Protein AF-A0A915XU69-F1 (afdb_monomer)

Secondary structure (DSSP, 8-state):
-HHHHHHHHHHHHHHHH-TT--EEEE-SS-GGGGTHHHHHHHHHHHHTT-EEEEEE--TT-SSHHHHHHHHHHHHHTT--EEEEEEETTGGGTS-HHHHHHHHHHHHHTT-EEEEEEEE-TT-SS-HHHHHHSHHHHHHHHH-TTGGGEEEEEEEP--TTSTTS----TT---TTS--

Solvent-accessible surface area (backbone atoms only — not comparable to full-atom values): 9877 Å² total; per-residue (Å²): 120,70,64,34,51,56,52,38,54,51,50,50,55,49,51,76,74,34,88,82,64,56,64,50,77,44,58,68,95,55,46,79,78,51,51,67,40,44,42,52,36,42,29,54,38,32,76,73,70,28,44,40,36,41,44,34,64,29,71,72,8,73,39,57,69,46,12,40,56,52,38,49,56,34,45,78,25,54,47,45,34,42,33,37,54,44,36,70,77,36,57,84,82,33,53,63,67,11,43,51,23,32,47,51,35,30,14,71,72,71,18,38,22,37,42,35,20,40,32,54,96,86,54,85,43,46,37,69,53,57,59,61,36,67,67,53,36,47,38,65,71,69,42,94,46,29,89,31,52,47,73,38,68,39,82,60,82,54,85,89,57,75,85,74,78,76,86,64,92,8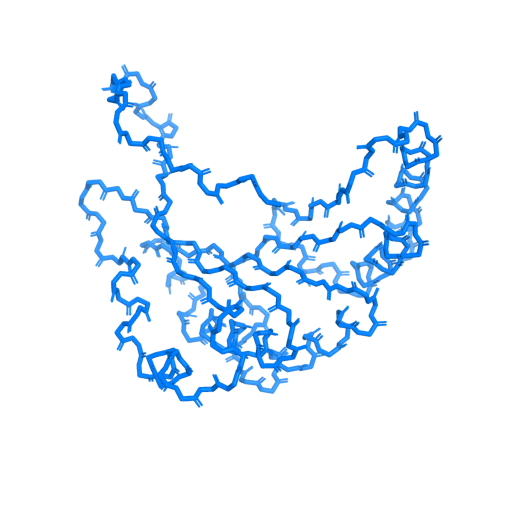3,70,72,75,84,79,84,79,126

Radius of gyration: 17.15 Å; Cα contacts (8 Å, |Δi|>4): 266; chains: 1; bounding box: 39×40×45 Å

pLDDT: mean 87.37, std 18.92, range [29.92, 98.81]

Structure (mmCIF, N/CA/C/O backbone):
data_AF-A0A915XU69-F1
#
_entry.id   AF-A0A915XU69-F1
#
loop_
_atom_site.group_PDB
_atom_site.id
_atom_site.type_symbol
_atom_site.label_atom_id
_atom_site.label_alt_id
_atom_site.label_comp_id
_atom_site.label_asym_id
_atom_site.label_entity_id
_atom_site.label_seq_id
_atom_site.pdbx_PDB_ins_code
_atom_site.Cartn_x
_atom_site.Cartn_y
_atom_site.Cartn_z
_atom_site.occupancy
_atom_site.B_iso_or_equiv
_atom_site.auth_seq_id
_atom_site.auth_comp_id
_atom_site.auth_asym_id
_atom_site.auth_atom_id
_atom_site.pdbx_PDB_model_num
ATOM 1 N N . MET A 1 1 ? 7.181 13.054 15.830 1.00 59.09 1 MET A N 1
ATOM 2 C CA . MET A 1 1 ? 6.419 12.767 17.058 1.00 59.09 1 MET A CA 1
ATOM 3 C C . MET A 1 1 ? 5.260 13.729 17.295 1.00 59.09 1 MET A C 1
ATOM 5 O O . MET A 1 1 ? 4.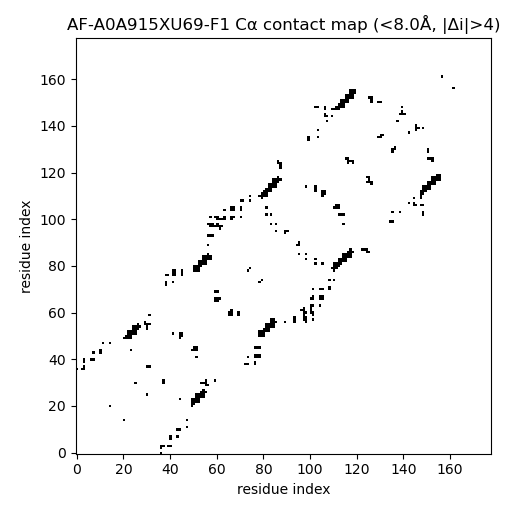326 13.334 17.973 1.00 59.09 1 MET A O 1
ATOM 9 N N . LEU A 1 2 ? 5.292 14.977 16.799 1.00 70.12 2 LEU A N 1
ATOM 10 C CA . LEU A 1 2 ? 4.164 15.909 16.970 1.00 70.12 2 LEU A CA 1
ATOM 11 C C . LEU A 1 2 ? 2.991 15.584 16.030 1.00 70.12 2 LEU A C 1
ATOM 13 O O . LEU A 1 2 ? 1.850 15.592 16.468 1.00 70.12 2 LEU A O 1
ATOM 17 N N . LEU A 1 3 ? 3.281 15.214 14.779 1.00 83.69 3 LEU A N 1
ATOM 18 C CA . LEU A 1 3 ? 2.252 14.993 13.762 1.00 83.69 3 LEU A CA 1
ATOM 19 C C . LEU A 1 3 ? 1.404 13.737 14.028 1.00 83.69 3 LEU A C 1
ATOM 21 O O . LEU A 1 3 ? 0.182 13.810 13.993 1.00 83.69 3 LEU A O 1
ATOM 25 N N . SER A 1 4 ? 2.023 12.5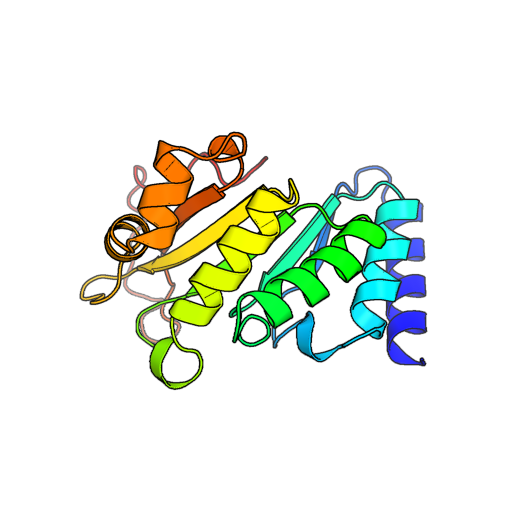85 14.323 1.00 87.88 4 SER A N 1
ATOM 26 C CA . SER A 1 4 ? 1.279 11.358 14.670 1.00 87.88 4 SER A CA 1
ATOM 27 C C . SER A 1 4 ? 0.416 11.533 15.908 1.00 87.88 4 SER A C 1
ATOM 29 O O . SER A 1 4 ? -0.691 11.012 15.929 1.00 87.88 4 SER A O 1
ATOM 31 N N . LYS A 1 5 ? 0.868 12.302 16.905 1.00 93.44 5 LYS A N 1
ATOM 32 C CA . LYS A 1 5 ? 0.061 12.599 18.089 1.00 93.44 5 LYS A CA 1
ATOM 33 C C . LYS A 1 5 ? -1.244 13.306 17.707 1.00 93.44 5 LYS A C 1
ATOM 35 O O . LYS A 1 5 ? -2.306 12.838 18.093 1.00 93.44 5 LYS A O 1
ATOM 40 N N . GLU A 1 6 ? -1.166 14.376 16.919 1.00 95.44 6 GLU A N 1
ATOM 41 C CA . GLU A 1 6 ? -2.354 15.112 16.458 1.00 95.44 6 GLU A CA 1
ATOM 42 C C . GLU A 1 6 ? -3.268 14.230 15.590 1.00 95.44 6 GLU A C 1
ATOM 44 O O . GLU A 1 6 ? -4.484 14.231 15.767 1.00 95.44 6 GLU A O 1
ATOM 49 N N . MET A 1 7 ? -2.693 13.423 14.689 1.00 95.12 7 MET A N 1
ATOM 50 C CA . MET A 1 7 ? -3.462 12.480 13.867 1.00 95.12 7 MET A CA 1
ATOM 51 C C . MET A 1 7 ? -4.194 11.430 14.713 1.00 95.12 7 MET A C 1
ATOM 53 O O . MET A 1 7 ? -5.350 11.126 14.428 1.00 95.12 7 MET A O 1
ATOM 57 N N . VAL A 1 8 ? -3.544 10.889 15.749 1.00 97.06 8 VAL A N 1
ATOM 58 C CA . VAL A 1 8 ? -4.157 9.928 16.678 1.00 97.06 8 VAL A CA 1
ATOM 59 C C . VAL A 1 8 ? -5.266 10.594 17.488 1.00 97.06 8 VAL A C 1
ATOM 61 O O . VAL A 1 8 ? -6.356 10.042 17.558 1.00 97.06 8 VAL A O 1
ATOM 64 N N . GLU A 1 9 ? -5.045 11.795 18.028 1.00 96.88 9 GLU A N 1
ATOM 65 C CA . GLU A 1 9 ? -6.072 12.527 18.785 1.00 96.88 9 GLU A CA 1
ATOM 66 C C . GLU A 1 9 ? -7.331 12.780 17.940 1.00 96.88 9 GLU A C 1
ATOM 68 O O . GLU A 1 9 ? -8.451 12.573 18.410 1.00 96.88 9 GLU A O 1
ATOM 73 N N . ILE A 1 10 ? -7.162 13.168 16.670 1.00 95.88 10 ILE A N 1
ATOM 74 C CA . ILE A 1 10 ? -8.281 13.340 15.732 1.00 95.88 10 ILE A CA 1
ATOM 75 C C . ILE A 1 10 ? -8.961 11.999 15.453 1.00 95.88 10 ILE A C 1
ATOM 77 O O . ILE A 1 10 ? -10.187 11.916 15.503 1.00 95.88 10 ILE A O 1
ATOM 81 N N . LEU A 1 11 ? -8.182 10.953 15.165 1.00 95.94 11 LEU A N 1
ATOM 82 C CA . LEU A 1 11 ? -8.709 9.621 14.884 1.00 95.94 11 LEU A CA 1
ATOM 83 C C . LEU A 1 11 ? -9.561 9.105 16.043 1.00 95.94 11 LEU A C 1
ATOM 85 O O . LEU A 1 11 ? -10.673 8.637 15.816 1.00 95.94 11 LEU A O 1
ATOM 89 N N . GLU A 1 12 ? -9.065 9.207 17.274 1.00 95.50 12 GLU A N 1
ATOM 90 C CA . GLU A 1 12 ? -9.775 8.739 18.461 1.00 95.50 12 GLU A CA 1
ATOM 91 C C . GLU A 1 12 ? -11.044 9.551 18.707 1.00 95.50 12 GLU A C 1
ATOM 93 O O . GLU A 1 12 ? -12.104 8.965 18.915 1.00 95.50 12 GLU A O 1
ATOM 98 N N . ALA A 1 13 ? -10.971 10.882 18.600 1.00 96.31 13 ALA A N 1
ATOM 99 C CA . ALA A 1 13 ? -12.135 11.745 18.767 1.00 96.31 13 ALA A CA 1
ATOM 100 C C . ALA A 1 13 ? -13.240 11.442 17.739 1.00 96.31 13 ALA A C 1
ATOM 102 O O . ALA A 1 13 ? -14.421 11.414 18.090 1.00 96.31 13 ALA A O 1
ATOM 103 N N . VAL A 1 14 ? -12.872 11.194 16.475 1.00 96.12 14 VAL A N 1
ATOM 104 C CA . VAL A 1 14 ? -13.834 10.839 15.422 1.00 96.12 14 VAL A CA 1
ATOM 105 C C . VAL A 1 14 ? -14.386 9.430 15.640 1.00 96.12 14 VAL A C 1
ATOM 107 O O . VAL A 1 14 ? -15.598 9.249 15.564 1.00 96.12 14 VAL A O 1
ATOM 110 N N . ALA A 1 15 ? -13.538 8.447 15.952 1.00 95.00 15 ALA A N 1
ATOM 111 C CA . ALA A 1 15 ? -13.965 7.069 16.193 1.00 95.00 15 ALA A CA 1
ATOM 112 C C . ALA A 1 15 ? -14.923 6.958 17.391 1.00 95.00 15 ALA A C 1
ATOM 114 O O . ALA A 1 15 ? -15.930 6.257 17.316 1.00 95.00 15 ALA A O 1
ATOM 115 N N . ASP A 1 16 ? -14.654 7.693 18.473 1.00 94.19 16 ASP A N 1
ATOM 116 C CA . ASP A 1 16 ? -15.499 7.692 19.670 1.00 94.19 16 ASP A CA 1
ATOM 117 C C . ASP A 1 16 ? -16.817 8.462 19.445 1.00 94.19 16 ASP A C 1
ATOM 119 O O . ASP A 1 16 ? -17.842 8.140 20.050 1.00 94.19 16 ASP A O 1
ATOM 123 N N . GLY A 1 17 ? -16.812 9.461 18.554 1.00 95.88 17 GLY A N 1
ATOM 124 C CA . GLY A 1 17 ? -17.990 10.253 18.189 1.00 95.88 17 GLY A CA 1
ATOM 125 C C . GLY A 1 17 ? -18.865 9.652 17.081 1.00 95.88 17 GLY A C 1
ATOM 126 O O . GLY A 1 17 ? -20.028 10.038 16.955 1.00 95.88 17 GLY A O 1
ATOM 127 N N . ALA A 1 18 ? -18.339 8.716 16.286 1.00 93.88 18 ALA A N 1
ATOM 128 C CA . ALA A 1 18 ? -19.023 8.117 15.141 1.00 93.88 18 ALA A CA 1
ATOM 129 C C . ALA A 1 18 ? -18.970 6.575 15.193 1.00 93.88 18 ALA A C 1
ATOM 131 O O . ALA A 1 18 ? -18.130 5.963 14.536 1.00 93.88 18 ALA A O 1
ATOM 132 N N . PRO A 1 19 ? -19.911 5.915 15.900 1.00 89.25 19 PRO A N 1
ATOM 133 C CA . PRO A 1 19 ? -19.932 4.452 16.045 1.00 89.25 19 PRO A CA 1
ATOM 134 C C . PRO A 1 19 ? -20.090 3.665 14.735 1.00 89.25 19 PRO A C 1
ATOM 136 O O . PRO A 1 19 ? -19.887 2.456 14.721 1.00 89.25 19 PRO A O 1
ATOM 139 N N . THR A 1 20 ? -20.501 4.332 13.653 1.00 94.69 20 THR A N 1
ATOM 140 C CA . THR A 1 20 ? -20.642 3.761 12.305 1.00 94.69 20 THR A CA 1
ATOM 141 C C . THR A 1 20 ? -19.396 3.966 11.442 1.00 94.69 20 THR A C 1
ATOM 143 O O . THR A 1 20 ? -19.442 3.705 10.246 1.00 94.69 20 THR A O 1
ATOM 146 N N . LEU A 1 21 ? -18.311 4.517 11.994 1.00 94.38 21 LEU A N 1
ATOM 147 C CA . LEU A 1 21 ? -17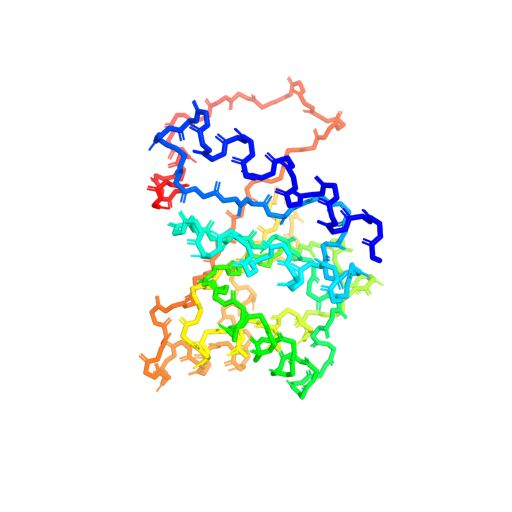.048 4.635 11.277 1.00 94.38 21 LEU A CA 1
ATOM 148 C C . LEU A 1 21 ? -16.439 3.242 11.102 1.00 94.38 21 LEU A C 1
ATOM 150 O O . LEU A 1 21 ? -16.200 2.539 12.080 1.00 94.38 21 LEU A O 1
ATOM 154 N N . GLU A 1 22 ? -16.167 2.862 9.858 1.00 94.56 22 GLU A N 1
ATOM 155 C CA . GLU A 1 22 ? -15.671 1.519 9.533 1.00 94.56 22 GLU A CA 1
ATOM 156 C C . GLU A 1 22 ? -14.199 1.516 9.127 1.00 94.56 22 GLU A C 1
ATOM 158 O O . GLU A 1 22 ? -13.497 0.532 9.360 1.00 94.56 22 GLU A O 1
ATOM 163 N N . SER A 1 23 ? -13.702 2.605 8.537 1.00 94.81 23 SER A N 1
ATOM 164 C CA . SER A 1 23 ? -12.336 2.653 8.025 1.00 94.81 23 SER A CA 1
ATOM 165 C C . SER A 1 23 ? -11.716 4.047 8.017 1.00 94.81 23 SER A C 1
ATOM 167 O O . SER A 1 23 ? -12.396 5.074 8.055 1.00 94.81 23 SER A O 1
ATOM 169 N N . VAL A 1 24 ? -10.385 4.059 7.958 1.00 95.69 24 VAL A N 1
ATOM 170 C CA . VAL A 1 24 ? -9.544 5.241 7.774 1.00 95.69 24 VAL A CA 1
ATOM 171 C C . VAL A 1 24 ? -8.706 5.046 6.517 1.00 95.69 24 VAL A C 1
ATOM 173 O O . VAL A 1 24 ? -7.993 4.049 6.375 1.00 95.69 24 VAL A O 1
ATOM 176 N N . VAL A 1 25 ? -8.781 6.011 5.602 1.00 96.44 25 VAL A N 1
ATOM 177 C CA . VAL A 1 25 ? -8.044 5.985 4.336 1.00 96.44 25 VAL A CA 1
ATOM 178 C C . VAL A 1 25 ? -6.957 7.055 4.359 1.00 96.44 25 VAL A C 1
ATOM 180 O O . VAL A 1 25 ? -7.247 8.246 4.447 1.00 96.44 25 VAL A O 1
ATOM 183 N N . PHE A 1 26 ? -5.703 6.629 4.248 1.00 96.25 26 PHE A N 1
ATOM 184 C CA . PHE A 1 26 ? -4.542 7.498 4.096 1.00 96.25 26 PHE A CA 1
ATOM 185 C C . PHE A 1 26 ? -4.291 7.718 2.604 1.00 96.25 26 PHE A C 1
ATOM 187 O O . PHE A 1 26 ? -4.003 6.775 1.869 1.00 96.25 26 PHE A O 1
ATOM 194 N N . THR A 1 27 ? -4.443 8.957 2.147 1.00 94.25 27 THR A N 1
ATOM 195 C CA . THR A 1 27 ? -4.359 9.339 0.730 1.00 94.25 27 THR A CA 1
ATOM 196 C C . THR A 1 27 ? -3.855 10.778 0.586 1.00 94.25 27 THR A C 1
ATOM 198 O O . THR A 1 27 ? -3.698 11.476 1.590 1.00 94.25 27 THR A O 1
ATOM 201 N N . SER A 1 28 ? -3.674 11.231 -0.661 1.00 86.00 28 SER A N 1
ATOM 202 C CA . SER A 1 28 ? -3.092 12.522 -1.051 1.00 86.00 28 SER A CA 1
ATOM 203 C C . SER A 1 28 ? -1.636 12.690 -0.604 1.00 86.00 28 SER A C 1
ATOM 205 O O . SER A 1 28 ? -1.145 11.997 0.287 1.00 86.00 28 SER A O 1
ATOM 207 N N . GLY A 1 29 ? -0.910 13.603 -1.257 1.00 88.06 29 GLY A N 1
ATOM 208 C CA . GLY A 1 29 ? 0.548 13.644 -1.147 1.00 88.06 29 GLY A CA 1
ATOM 209 C C . GLY A 1 29 ? 1.132 12.254 -1.415 1.00 88.06 29 GLY A C 1
ATOM 210 O O . GLY A 1 29 ? 0.772 11.615 -2.397 1.00 88.06 29 GLY A O 1
ATOM 211 N N . GLU A 1 30 ? 1.990 11.772 -0.519 1.00 94.12 30 GLU A N 1
ATOM 212 C CA . GLU A 1 30 ? 2.418 10.374 -0.507 1.00 94.12 30 GLU A CA 1
ATOM 213 C C . GLU A 1 30 ? 2.524 9.884 0.950 1.00 94.12 30 GLU A C 1
ATOM 215 O O . GLU A 1 30 ? 3.475 10.255 1.651 1.00 94.12 30 GLU A O 1
ATOM 220 N N . PRO A 1 31 ? 1.556 9.083 1.443 1.00 95.50 31 PRO A N 1
ATOM 221 C CA . PRO A 1 31 ? 1.484 8.701 2.852 1.00 95.50 31 PRO A CA 1
ATOM 222 C C . PRO A 1 31 ? 2.748 8.016 3.375 1.00 95.50 31 PRO A C 1
ATOM 224 O O . PRO A 1 31 ? 3.160 8.282 4.506 1.00 95.50 31 PRO A O 1
ATOM 227 N N . LEU A 1 32 ? 3.411 7.173 2.571 1.00 95.94 32 LEU A N 1
ATOM 228 C CA . LEU A 1 32 ? 4.585 6.419 3.031 1.00 95.94 32 LEU A CA 1
ATOM 229 C C . LEU A 1 32 ? 5.817 7.313 3.259 1.00 95.94 32 LEU A C 1
ATOM 231 O O . LEU A 1 32 ? 6.768 6.884 3.917 1.00 95.94 32 LEU A O 1
ATOM 235 N N . MET A 1 33 ? 5.801 8.578 2.818 1.00 95.06 33 MET A N 1
ATOM 236 C CA . MET A 1 33 ? 6.828 9.555 3.202 1.00 95.06 33 MET A CA 1
ATOM 237 C C . MET A 1 33 ? 6.793 9.913 4.695 1.00 95.06 33 MET A C 1
ATOM 239 O O . MET A 1 33 ? 7.804 10.372 5.227 1.00 95.06 33 MET A O 1
ATOM 243 N N . LEU A 1 34 ? 5.676 9.678 5.393 1.00 94.81 34 LEU A N 1
ATOM 244 C CA . LEU A 1 34 ? 5.541 9.953 6.828 1.00 94.81 34 LEU A CA 1
ATOM 245 C C . LEU A 1 34 ? 6.312 8.968 7.721 1.00 94.81 34 LEU A C 1
ATOM 247 O O . LEU A 1 34 ? 6.416 9.191 8.930 1.00 94.81 34 LEU A O 1
ATOM 251 N N . GLY A 1 35 ? 6.891 7.897 7.171 1.00 95.12 35 GLY A N 1
ATOM 252 C CA . GLY A 1 35 ? 7.777 7.047 7.961 1.00 95.12 35 GLY A CA 1
ATOM 253 C C . GLY A 1 35 ? 7.040 6.323 9.093 1.00 95.12 35 GLY A C 1
ATOM 254 O O . GLY A 1 35 ? 5.947 5.785 8.922 1.00 95.12 35 GLY A O 1
ATOM 255 N N . GLU A 1 36 ? 7.654 6.337 10.276 1.00 95.44 36 GLU A N 1
ATOM 256 C CA . GLU A 1 36 ? 7.081 5.777 11.509 1.00 95.44 36 GLU A CA 1
ATOM 257 C C . GLU A 1 36 ? 5.827 6.517 11.999 1.00 95.44 36 GLU A C 1
ATOM 259 O O . GLU A 1 36 ? 5.025 5.945 12.739 1.00 95.44 36 GLU A O 1
ATOM 264 N N . GLU A 1 37 ? 5.617 7.774 11.590 1.00 95.94 37 GLU A N 1
ATOM 265 C CA . GLU A 1 37 ? 4.416 8.512 11.994 1.00 95.94 37 GLU A CA 1
ATOM 266 C C . GLU A 1 37 ? 3.165 7.841 11.412 1.00 95.94 37 GLU A C 1
ATOM 268 O O . GLU A 1 37 ? 2.185 7.663 12.128 1.00 95.94 37 GLU A O 1
ATOM 273 N N . LEU A 1 38 ? 3.215 7.384 10.154 1.00 96.88 38 LEU A N 1
ATOM 274 C CA . LEU A 1 38 ? 2.112 6.636 9.547 1.00 96.88 38 LEU A CA 1
ATOM 275 C C . LEU A 1 38 ? 1.883 5.299 10.254 1.00 96.88 38 LEU A C 1
ATOM 277 O O . LEU A 1 38 ? 0.745 4.968 10.572 1.00 96.88 38 LEU A O 1
ATOM 281 N N . VAL A 1 39 ? 2.953 4.547 10.533 1.00 97.69 39 VAL A N 1
ATOM 282 C CA . VAL A 1 39 ? 2.872 3.252 11.236 1.00 97.69 39 VAL A CA 1
ATOM 283 C C . VAL A 1 39 ? 2.195 3.419 12.602 1.00 97.69 39 VAL A C 1
ATOM 285 O O . VAL A 1 39 ? 1.378 2.588 12.997 1.00 97.69 39 VAL A O 1
ATOM 288 N N . THR A 1 40 ? 2.488 4.519 13.300 1.00 97.69 40 THR A N 1
ATOM 289 C CA . THR A 1 40 ? 1.864 4.861 14.586 1.00 97.69 40 THR A CA 1
ATOM 290 C C . THR A 1 40 ? 0.357 5.080 14.445 1.00 97.69 40 THR A C 1
ATOM 292 O O . THR A 1 40 ? -0.418 4.512 15.213 1.00 97.69 40 THR A O 1
ATOM 295 N N . VAL A 1 41 ? -0.080 5.854 13.447 1.00 97.12 41 VAL A N 1
ATOM 296 C CA . VAL A 1 41 ? -1.514 6.136 13.254 1.00 97.12 41 VAL A CA 1
ATOM 297 C C . VAL A 1 41 ? -2.273 4.906 12.754 1.00 97.12 41 VAL A C 1
ATOM 299 O O . VAL A 1 41 ? -3.384 4.650 13.209 1.00 97.12 41 VAL A O 1
ATOM 302 N N . VAL A 1 42 ? -1.671 4.100 11.875 1.00 98.06 42 VAL A N 1
ATOM 303 C CA . VAL A 1 42 ? -2.233 2.811 11.436 1.00 98.06 42 VAL A CA 1
ATOM 304 C C . VAL A 1 42 ? -2.483 1.894 12.634 1.00 98.06 42 VAL A C 1
ATOM 306 O O . VAL A 1 42 ? -3.552 1.294 12.729 1.00 98.06 42 VAL A O 1
ATOM 309 N N . ARG A 1 43 ? -1.533 1.830 13.576 1.00 98.19 43 ARG A N 1
ATOM 310 C CA . ARG A 1 43 ? -1.681 1.049 14.809 1.00 98.19 43 ARG A CA 1
ATOM 311 C C . ARG A 1 43 ? -2.857 1.529 15.653 1.00 98.19 43 ARG A C 1
ATOM 313 O O . ARG A 1 43 ? -3.684 0.710 16.040 1.00 98.19 43 ARG A O 1
ATOM 320 N N . ALA A 1 44 ? -2.973 2.837 15.869 1.00 97.56 44 ALA A N 1
ATOM 321 C CA . ALA A 1 44 ? -4.094 3.409 16.615 1.00 97.56 44 ALA A CA 1
ATOM 322 C C . ALA A 1 44 ? -5.452 3.119 15.941 1.00 97.56 44 ALA A C 1
ATOM 324 O O . ALA A 1 44 ? -6.416 2.745 16.609 1.00 97.56 44 ALA A O 1
ATOM 325 N N . ALA A 1 45 ? -5.523 3.212 14.608 1.00 97.12 45 ALA A N 1
ATOM 326 C CA . ALA A 1 45 ? -6.718 2.856 13.843 1.00 97.12 45 ALA A CA 1
ATOM 327 C C . ALA A 1 45 ? -7.112 1.382 14.040 1.00 97.12 45 ALA A C 1
ATOM 329 O O . ALA A 1 45 ? -8.273 1.071 14.319 1.00 97.12 45 ALA A O 1
ATOM 330 N N . ALA A 1 46 ? -6.136 0.474 13.952 1.00 96.44 46 ALA A N 1
ATOM 331 C CA . ALA A 1 46 ? -6.352 -0.955 14.143 1.00 96.44 46 ALA A CA 1
ATOM 332 C C . ALA A 1 46 ? -6.790 -1.294 15.581 1.00 96.44 46 ALA A C 1
ATOM 334 O O . ALA A 1 46 ? -7.653 -2.151 15.775 1.00 96.44 46 ALA A O 1
ATOM 335 N N . GLU A 1 47 ? -6.261 -0.602 16.595 1.00 96.19 47 GLU A N 1
ATOM 336 C CA . GLU A 1 47 ? -6.673 -0.749 18.001 1.00 96.19 47 GLU A CA 1
ATOM 337 C C . GLU A 1 47 ? -8.131 -0.315 18.232 1.00 96.19 47 GLU A C 1
ATOM 339 O O . GLU A 1 47 ? -8.846 -0.939 19.021 1.00 96.19 47 GLU A O 1
ATOM 344 N N . LYS A 1 48 ? -8.617 0.672 17.467 1.00 95.38 48 LYS A N 1
ATOM 345 C CA . LYS A 1 48 ? -10.039 1.052 17.389 1.00 95.38 48 LYS A CA 1
ATOM 346 C C . LYS A 1 48 ? -10.882 0.116 16.508 1.00 95.38 48 LYS A C 1
ATOM 348 O O . LYS A 1 48 ? -12.081 0.338 16.368 1.00 95.38 48 LYS A O 1
ATOM 353 N N . ARG A 1 49 ? -10.291 -0.959 15.965 1.00 95.12 49 ARG A N 1
ATOM 354 C CA . ARG A 1 49 ? -10.916 -1.940 15.052 1.00 95.12 49 ARG A CA 1
ATOM 355 C C . ARG A 1 49 ? -11.409 -1.337 13.736 1.00 95.12 49 ARG A C 1
ATOM 357 O O . ARG A 1 49 ? -12.307 -1.895 13.111 1.00 95.12 49 ARG A O 1
ATOM 364 N N . LEU A 1 50 ? -10.813 -0.226 13.315 1.00 96.12 50 LEU A N 1
ATOM 365 C CA . LEU A 1 50 ? -11.096 0.388 12.026 1.00 96.12 50 LEU A CA 1
ATOM 366 C C . LEU A 1 50 ? -10.290 -0.318 10.935 1.00 96.12 50 LEU A C 1
ATOM 368 O O . LEU A 1 50 ? -9.109 -0.631 11.115 1.00 96.12 50 LEU A O 1
ATOM 372 N N . GLY A 1 51 ? -10.916 -0.532 9.780 1.00 94.44 51 GLY A N 1
ATOM 373 C CA . GLY A 1 51 ? -10.198 -0.869 8.558 1.00 94.44 51 GLY A CA 1
ATOM 374 C C . GLY A 1 51 ? -9.212 0.244 8.198 1.00 94.44 51 GLY A C 1
ATOM 375 O O . GLY A 1 51 ? -9.459 1.422 8.455 1.00 94.44 51 GLY A O 1
ATOM 376 N N . THR A 1 52 ? -8.078 -0.112 7.602 1.00 96.56 52 THR A N 1
ATOM 377 C CA . THR A 1 52 ? -7.080 0.868 7.157 1.00 96.56 52 THR A CA 1
ATOM 378 C C . THR A 1 52 ? -6.721 0.635 5.704 1.00 96.56 52 THR A C 1
ATOM 380 O O . THR A 1 52 ? -6.357 -0.481 5.328 1.00 96.56 52 THR A O 1
ATOM 383 N N . ARG A 1 53 ? -6.785 1.710 4.911 1.00 97.94 53 ARG A N 1
ATOM 384 C CA . ARG A 1 53 ? -6.367 1.727 3.508 1.00 97.94 53 ARG A CA 1
ATOM 385 C C . ARG A 1 53 ? -5.279 2.762 3.286 1.00 97.94 53 ARG A C 1
ATOM 387 O O . ARG A 1 53 ? -5.411 3.890 3.749 1.00 97.94 53 ARG A O 1
ATOM 394 N N . ILE A 1 54 ? -4.233 2.404 2.549 1.00 98.25 54 ILE A N 1
ATOM 395 C CA . ILE A 1 54 ? -3.227 3.359 2.069 1.00 98.25 54 ILE A CA 1
ATOM 396 C C . ILE A 1 54 ? -3.325 3.422 0.551 1.00 98.25 54 ILE A C 1
ATOM 398 O O . ILE A 1 54 ? -3.194 2.394 -0.110 1.00 98.25 54 ILE A O 1
ATOM 402 N N . VAL A 1 55 ? -3.534 4.627 0.022 1.00 97.38 55 VAL A N 1
ATOM 403 C CA . VAL A 1 55 ? -3.412 4.937 -1.406 1.00 97.38 55 VAL A CA 1
ATOM 404 C C . VAL A 1 55 ? -2.023 5.527 -1.645 1.00 97.38 55 VAL A C 1
ATOM 406 O O . VAL A 1 55 ? -1.665 6.513 -1.001 1.00 97.38 55 VAL A O 1
ATOM 409 N N . THR A 1 56 ? -1.219 4.913 -2.512 1.00 97.25 56 THR A N 1
ATOM 410 C CA . THR A 1 56 ? 0.203 5.261 -2.702 1.00 97.25 56 THR A CA 1
ATOM 411 C C . THR A 1 56 ? 0.649 5.055 -4.147 1.00 97.25 56 THR A C 1
ATOM 413 O O . THR A 1 56 ? 0.127 4.189 -4.843 1.00 97.25 56 THR A O 1
ATOM 416 N N . ASN A 1 57 ? 1.656 5.814 -4.579 1.00 95.12 57 ASN A N 1
ATOM 417 C CA . ASN A 1 57 ? 2.301 5.670 -5.891 1.00 95.12 57 ASN A CA 1
ATOM 418 C C . ASN A 1 57 ? 3.419 4.605 -5.911 1.00 95.12 57 ASN A C 1
ATOM 420 O O . ASN A 1 57 ? 4.242 4.559 -6.815 1.00 95.12 57 ASN A O 1
ATOM 424 N N . GLY A 1 58 ? 3.585 3.834 -4.834 1.00 96.56 58 GLY A N 1
ATOM 425 C CA . GLY A 1 58 ? 4.560 2.744 -4.807 1.00 96.56 58 GLY A CA 1
ATOM 426 C C . GLY A 1 58 ? 6.041 3.158 -4.749 1.00 96.56 58 GLY A C 1
ATOM 427 O O . GLY A 1 58 ? 6.896 2.271 -4.718 1.00 96.56 58 GLY A O 1
ATOM 428 N N . PHE A 1 59 ? 6.406 4.450 -4.648 1.00 96.31 59 PHE A N 1
ATOM 429 C CA . PHE A 1 59 ? 7.816 4.907 -4.678 1.00 96.31 59 PHE A CA 1
ATOM 430 C C . PHE A 1 59 ? 8.731 4.240 -3.630 1.00 96.31 59 PHE A C 1
ATOM 432 O O . PHE A 1 59 ? 9.962 4.241 -3.764 1.00 96.31 59 PHE A O 1
ATOM 439 N N . TRP A 1 60 ? 8.138 3.734 -2.549 1.00 97.00 60 TRP A N 1
ATOM 440 C CA . TRP A 1 60 ? 8.785 3.085 -1.413 1.00 97.00 60 TRP A CA 1
ATOM 441 C C . TRP A 1 60 ? 9.228 1.647 -1.722 1.00 97.00 60 TRP A C 1
ATOM 443 O O . TRP A 1 60 ? 10.157 1.139 -1.090 1.00 97.00 60 TRP A O 1
ATOM 453 N N . ALA A 1 61 ? 8.624 1.009 -2.724 1.00 97.81 61 ALA A N 1
ATOM 454 C CA . ALA A 1 61 ? 8.807 -0.393 -3.088 1.00 97.81 61 ALA A CA 1
ATOM 455 C C . ALA A 1 61 ? 9.856 -0.604 -4.202 1.00 97.81 61 ALA A C 1
ATOM 457 O O . ALA A 1 61 ? 9.778 -1.537 -4.995 1.00 97.81 61 ALA A O 1
ATOM 458 N N . ARG A 1 62 ? 10.902 0.232 -4.248 1.00 96.62 62 ARG A N 1
ATOM 459 C CA . ARG A 1 62 ? 11.925 0.232 -5.324 1.00 96.62 62 ARG A CA 1
ATOM 460 C C . ARG A 1 62 ? 12.638 -1.100 -5.552 1.00 96.62 62 ARG A C 1
ATOM 462 O O . ARG A 1 62 ? 13.227 -1.322 -6.602 1.00 96.62 62 ARG A O 1
ATOM 469 N N . THR A 1 63 ? 12.671 -1.943 -4.528 1.00 98.12 63 THR A N 1
ATOM 470 C CA . THR A 1 63 ? 13.203 -3.304 -4.601 1.00 98.12 63 THR A CA 1
ATOM 471 C C . THR A 1 63 ? 12.271 -4.232 -3.828 1.00 98.12 63 THR A C 1
ATOM 473 O O . THR A 1 63 ? 11.640 -3.762 -2.873 1.00 98.12 63 THR A O 1
ATOM 476 N N . PRO A 1 64 ? 12.248 -5.543 -4.135 1.00 98.44 64 PRO A N 1
ATOM 477 C CA . PRO A 1 64 ? 11.464 -6.514 -3.371 1.00 98.44 64 PRO A CA 1
ATOM 478 C C . PRO A 1 64 ? 11.731 -6.428 -1.864 1.00 98.44 64 PRO A C 1
ATOM 480 O O . PRO A 1 64 ? 10.810 -6.330 -1.064 1.00 98.44 64 PRO A O 1
ATOM 483 N N . ARG A 1 65 ? 13.006 -6.309 -1.471 1.00 98.38 65 ARG A N 1
ATOM 484 C CA . ARG A 1 65 ? 13.410 -6.187 -0.064 1.00 98.38 65 ARG A CA 1
ATOM 485 C C . ARG A 1 65 ? 12.854 -4.931 0.615 1.00 98.38 65 ARG A C 1
ATOM 487 O O . ARG A 1 65 ? 12.495 -4.972 1.789 1.00 98.38 65 ARG A O 1
ATOM 494 N N . HIS A 1 66 ? 12.833 -3.795 -0.085 1.00 98.06 66 HIS A N 1
ATOM 495 C CA . HIS A 1 66 ? 12.244 -2.569 0.462 1.00 98.06 66 HIS A CA 1
ATOM 496 C C . HIS A 1 66 ? 10.728 -2.701 0.600 1.00 98.06 66 HIS A C 1
ATOM 498 O O . HIS A 1 66 ? 10.184 -2.278 1.621 1.00 98.06 66 HIS A O 1
ATOM 504 N N . ALA A 1 67 ? 10.075 -3.320 -0.387 1.00 98.62 67 ALA A N 1
ATOM 505 C CA . ALA A 1 67 ? 8.646 -3.578 -0.353 1.00 98.62 67 ALA A CA 1
ATOM 506 C C . ALA A 1 67 ? 8.272 -4.480 0.836 1.00 98.62 67 ALA A C 1
ATOM 508 O O . ALA A 1 67 ? 7.455 -4.102 1.670 1.00 98.62 67 ALA A O 1
ATOM 509 N N . GLU A 1 68 ? 8.952 -5.617 0.987 1.00 98.62 68 GLU A N 1
ATOM 510 C CA . GLU A 1 68 ? 8.763 -6.556 2.098 1.00 98.62 68 GLU A CA 1
ATOM 511 C C . GLU A 1 68 ? 8.980 -5.899 3.467 1.00 98.62 68 GLU A C 1
ATOM 513 O O . GLU A 1 68 ? 8.182 -6.095 4.379 1.00 98.62 68 GLU A O 1
ATOM 518 N N . SER A 1 69 ? 10.029 -5.081 3.613 1.00 98.31 69 SER A N 1
ATOM 519 C CA . SER A 1 69 ? 10.331 -4.374 4.867 1.00 98.31 69 SER A CA 1
ATOM 520 C C . SER A 1 69 ? 9.211 -3.414 5.281 1.00 98.31 69 SER A C 1
ATOM 522 O O . SER A 1 69 ? 8.797 -3.382 6.443 1.00 98.31 69 SER A O 1
ATOM 524 N N . TRP A 1 70 ? 8.689 -2.637 4.330 1.00 98.25 70 TRP A N 1
ATOM 525 C CA . TRP A 1 70 ? 7.573 -1.725 4.576 1.00 98.25 70 TRP A CA 1
ATOM 526 C C . TRP A 1 70 ? 6.273 -2.462 4.873 1.00 98.25 70 TRP A C 1
ATOM 528 O O . TRP A 1 70 ? 5.592 -2.134 5.845 1.00 98.25 70 TRP A O 1
ATOM 538 N N . VAL A 1 71 ? 5.963 -3.481 4.073 1.00 98.62 71 VAL A N 1
ATOM 539 C CA . VAL A 1 71 ? 4.777 -4.319 4.251 1.00 98.62 71 VAL A CA 1
ATOM 540 C C . VAL A 1 71 ? 4.793 -5.002 5.613 1.00 98.62 71 VAL A C 1
ATOM 542 O O . VAL A 1 71 ? 3.776 -4.968 6.294 1.00 98.62 71 VAL A O 1
ATOM 545 N N . ALA A 1 72 ? 5.928 -5.550 6.055 1.00 98.44 72 ALA A N 1
ATOM 546 C CA . ALA A 1 72 ? 6.048 -6.172 7.372 1.00 98.44 72 ALA A CA 1
ATOM 547 C C . ALA A 1 72 ? 5.745 -5.174 8.502 1.00 98.44 72 ALA A C 1
ATOM 549 O O . ALA A 1 72 ? 4.904 -5.443 9.358 1.00 98.44 72 ALA A O 1
ATOM 550 N N . ARG A 1 73 ? 6.349 -3.977 8.457 1.00 98.12 73 ARG A N 1
ATOM 551 C CA . ARG A 1 73 ? 6.116 -2.917 9.458 1.00 98.12 73 ARG A CA 1
ATOM 552 C C . ARG A 1 73 ? 4.646 -2.491 9.526 1.00 98.12 73 ARG A C 1
ATOM 554 O O . ARG A 1 73 ? 4.105 -2.327 10.617 1.00 98.12 73 ARG A O 1
ATOM 561 N N . LEU A 1 74 ? 3.997 -2.325 8.374 1.00 98.25 74 LEU A N 1
ATOM 562 C CA . LEU A 1 74 ? 2.577 -1.974 8.298 1.00 98.25 74 LEU A CA 1
ATOM 563 C C . LEU A 1 74 ? 1.679 -3.133 8.755 1.00 98.25 74 LEU A C 1
ATOM 565 O O . LEU A 1 74 ? 0.735 -2.921 9.517 1.00 98.25 74 LEU A O 1
ATOM 569 N N . TYR A 1 75 ? 1.985 -4.362 8.342 1.00 98.06 75 TYR A N 1
ATOM 570 C CA . TYR A 1 75 ? 1.246 -5.559 8.736 1.00 98.06 75 TYR A CA 1
ATOM 571 C C . TYR A 1 75 ? 1.235 -5.740 10.259 1.00 98.06 75 TYR A C 1
ATOM 573 O O . TYR A 1 75 ? 0.167 -5.977 10.836 1.00 98.06 75 TYR A O 1
ATOM 581 N N . ASP A 1 76 ? 2.393 -5.559 10.901 1.00 98.12 76 ASP A N 1
ATOM 582 C CA . ASP A 1 76 ? 2.577 -5.621 12.357 1.00 98.12 76 ASP A CA 1
ATOM 583 C C . ASP A 1 76 ? 1.851 -4.488 13.099 1.00 98.12 76 ASP A C 1
ATOM 585 O O . ASP A 1 76 ? 1.533 -4.614 14.284 1.00 98.12 76 ASP A O 1
ATOM 589 N N . ALA A 1 77 ? 1.570 -3.378 12.414 1.00 98.12 77 ALA A N 1
ATOM 590 C CA . ALA A 1 77 ? 0.719 -2.302 12.913 1.00 98.12 77 ALA A CA 1
ATOM 591 C C . ALA A 1 77 ? -0.782 -2.560 12.685 1.00 98.12 77 ALA A C 1
ATOM 593 O O . ALA A 1 77 ? -1.600 -1.767 13.126 1.00 98.12 77 ALA A O 1
ATOM 594 N N . GLY A 1 78 ? -1.169 -3.659 12.032 1.00 97.50 78 GLY A N 1
ATOM 595 C CA . GLY A 1 78 ? -2.574 -3.997 11.785 1.00 97.50 78 GLY A CA 1
ATOM 596 C C . GLY A 1 78 ? -3.121 -3.532 10.433 1.00 97.50 78 GLY A C 1
ATOM 597 O O . GLY A 1 78 ? -4.322 -3.635 10.209 1.00 97.50 78 GLY A O 1
ATOM 598 N N . PHE A 1 79 ? -2.265 -3.075 9.515 1.00 97.62 79 PHE A N 1
ATOM 599 C CA . PHE A 1 79 ? -2.654 -2.668 8.162 1.00 97.62 79 PHE A CA 1
ATOM 600 C C . PHE A 1 79 ? -3.146 -3.836 7.302 1.00 97.62 79 PHE A C 1
ATOM 602 O O . PHE A 1 79 ? -2.502 -4.890 7.288 1.00 97.62 79 PHE A O 1
ATOM 609 N N . ARG A 1 80 ? -4.249 -3.668 6.560 1.00 93.19 80 ARG A N 1
ATOM 610 C CA . ARG A 1 80 ? -4.857 -4.771 5.786 1.00 93.19 80 ARG A CA 1
ATOM 611 C C . ARG A 1 80 ? -5.255 -4.444 4.347 1.00 93.19 80 ARG A C 1
ATOM 613 O O . ARG A 1 80 ? -5.587 -5.391 3.636 1.00 93.19 80 ARG A O 1
ATOM 620 N N . GLU A 1 81 ? -5.152 -3.192 3.896 1.00 98.06 81 GLU A N 1
ATOM 621 C CA . GLU A 1 81 ? -5.591 -2.827 2.545 1.00 98.06 81 GLU A CA 1
ATOM 622 C C . GLU A 1 81 ? -4.676 -1.829 1.810 1.00 98.06 81 GLU A C 1
ATOM 624 O O . GLU A 1 81 ? -4.625 -0.645 2.137 1.00 98.06 81 GLU A O 1
ATOM 629 N N . LEU A 1 82 ? -3.980 -2.278 0.766 1.00 98.50 82 LEU A N 1
ATOM 630 C CA . LEU A 1 82 ? -3.135 -1.448 -0.094 1.00 98.50 82 LEU A CA 1
ATOM 631 C C . LEU A 1 82 ? -3.854 -1.086 -1.400 1.00 98.50 82 LEU A C 1
ATOM 633 O O . LEU A 1 82 ? -4.410 -1.952 -2.069 1.00 98.50 82 LEU A O 1
ATOM 637 N N . ASN A 1 83 ? -3.770 0.179 -1.802 1.00 97.88 83 ASN A N 1
ATOM 638 C CA . ASN A 1 83 ? -4.214 0.661 -3.104 1.00 97.88 83 ASN A CA 1
ATOM 639 C C . ASN A 1 83 ? -3.051 1.390 -3.796 1.00 97.88 83 ASN A C 1
ATOM 641 O O . ASN A 1 83 ? -2.616 2.452 -3.355 1.00 97.88 83 ASN A O 1
ATOM 645 N N . LEU A 1 84 ? -2.511 0.783 -4.848 1.00 96.88 84 LEU A N 1
ATOM 646 C CA . LEU A 1 84 ? -1.468 1.365 -5.684 1.00 96.88 84 LEU A CA 1
ATOM 647 C C . LEU A 1 84 ? -2.112 2.145 -6.825 1.00 96.88 84 LEU A C 1
ATOM 649 O O . LEU A 1 84 ? -2.888 1.576 -7.588 1.00 96.88 84 LEU A O 1
ATOM 653 N N . SER A 1 85 ? -1.778 3.425 -6.949 1.00 93.44 85 SER A N 1
ATOM 654 C CA . SER A 1 85 ? -2.222 4.280 -8.050 1.00 93.44 85 SER A CA 1
ATOM 655 C C . SER A 1 85 ? -1.099 4.447 -9.067 1.00 93.44 85 SER A C 1
ATOM 657 O O . SER A 1 85 ? -0.062 5.016 -8.732 1.00 93.44 85 SER A O 1
ATOM 659 N N . THR A 1 86 ? -1.317 3.999 -10.301 1.00 93.38 86 THR A N 1
ATOM 660 C CA . THR A 1 86 ? -0.343 4.092 -11.398 1.00 93.38 86 THR A CA 1
ATOM 661 C C . THR A 1 86 ? -1.025 4.537 -12.697 1.00 93.38 86 THR A C 1
ATOM 663 O O . THR A 1 86 ? -2.247 4.631 -12.748 1.00 93.38 86 THR A O 1
ATOM 666 N N . GLY A 1 87 ? -0.274 4.831 -13.756 1.00 90.50 87 GLY A N 1
ATOM 667 C CA . GLY A 1 87 ? -0.823 5.396 -14.996 1.00 90.50 87 GLY A CA 1
ATOM 668 C C . GLY A 1 87 ? 0.257 5.886 -15.956 1.00 90.50 87 GLY A C 1
ATOM 669 O O . GLY A 1 87 ? 1.440 5.671 -15.720 1.00 90.50 87 GLY A O 1
ATOM 670 N N . ASP A 1 88 ? -0.130 6.567 -17.033 1.00 85.19 88 ASP A N 1
ATOM 671 C CA . ASP A 1 88 ? 0.799 7.011 -18.088 1.00 85.19 88 ASP A CA 1
ATOM 672 C C . ASP A 1 88 ? 1.878 7.999 -17.620 1.00 85.19 88 ASP A C 1
ATOM 674 O O . ASP A 1 88 ? 2.997 7.973 -18.140 1.00 85.19 88 ASP A O 1
ATOM 678 N N . ASP A 1 89 ? 1.553 8.850 -16.646 1.00 81.75 89 ASP A N 1
ATOM 679 C CA . ASP A 1 89 ? 2.468 9.860 -16.097 1.00 81.75 89 ASP A CA 1
ATOM 680 C C . ASP A 1 89 ? 3.337 9.300 -14.951 1.00 81.75 89 ASP A C 1
ATOM 682 O O . ASP A 1 89 ? 4.282 9.939 -14.487 1.00 81.75 89 ASP A O 1
ATOM 686 N N . HIS A 1 90 ? 3.051 8.075 -14.499 1.00 81.50 90 HIS A N 1
ATOM 687 C CA . HIS A 1 90 ? 3.711 7.448 -13.357 1.00 81.50 90 HIS A CA 1
ATOM 688 C C . HIS A 1 90 ? 5.181 7.057 -13.619 1.00 81.50 90 HIS A C 1
ATOM 690 O O . HIS A 1 90 ? 6.038 7.407 -12.796 1.00 81.50 90 HIS A O 1
ATOM 696 N N . PRO A 1 91 ? 5.536 6.413 -14.759 1.00 76.56 91 PRO A N 1
ATOM 697 C CA . PRO A 1 91 ? 6.899 5.949 -15.025 1.00 76.56 91 PRO A CA 1
ATOM 698 C C . PRO A 1 91 ? 7.958 7.052 -15.100 1.00 76.56 91 PRO A C 1
ATOM 700 O O . PRO A 1 91 ? 9.143 6.740 -15.001 1.00 76.56 91 PRO A O 1
ATOM 703 N N . GLU A 1 92 ? 7.571 8.324 -15.275 1.00 83.12 92 GLU A N 1
ATOM 704 C CA . GLU A 1 92 ? 8.516 9.451 -15.238 1.00 83.12 92 GLU A CA 1
ATOM 705 C C . GLU A 1 92 ? 9.211 9.556 -13.868 1.00 83.12 92 GLU A C 1
ATOM 707 O O . GLU A 1 92 ? 10.396 9.883 -13.792 1.00 83.12 92 GLU A O 1
ATOM 712 N N . TRP A 1 93 ? 8.495 9.224 -12.789 1.00 83.56 93 TRP A N 1
ATOM 713 C CA . TRP A 1 93 ? 8.949 9.440 -11.412 1.00 83.56 93 TRP A CA 1
ATOM 714 C C . TRP A 1 93 ? 9.109 8.146 -10.622 1.00 83.56 93 TRP A C 1
ATOM 716 O O . TRP A 1 93 ? 10.005 8.045 -9.776 1.00 83.56 93 TRP A O 1
ATOM 726 N N . VAL A 1 94 ? 8.258 7.156 -10.892 1.00 89.81 94 VAL A N 1
ATOM 727 C CA . VAL A 1 94 ? 8.275 5.864 -10.214 1.00 89.81 94 VAL A CA 1
ATOM 728 C C . VAL A 1 94 ? 8.164 4.751 -11.259 1.00 89.81 94 VAL A C 1
ATOM 730 O O . VAL A 1 94 ? 7.135 4.625 -11.924 1.00 89.81 94 VAL A O 1
ATOM 733 N N . PRO A 1 95 ? 9.212 3.925 -11.424 1.00 92.75 95 PRO A N 1
ATOM 734 C CA . PRO A 1 95 ? 9.177 2.830 -12.379 1.00 92.75 95 PRO A CA 1
ATOM 735 C C . PRO A 1 95 ? 8.145 1.792 -11.929 1.00 92.75 95 PRO A C 1
ATOM 737 O O . PRO A 1 95 ? 8.051 1.504 -10.731 1.00 92.75 95 PRO A O 1
ATOM 740 N N . PHE A 1 96 ? 7.410 1.221 -12.885 1.00 94.50 96 PHE A N 1
ATOM 741 C CA . PHE A 1 96 ? 6.312 0.284 -12.626 1.00 94.50 96 PHE A CA 1
ATOM 742 C C . PHE A 1 96 ? 6.753 -0.966 -11.844 1.00 94.50 96 PHE A C 1
ATOM 744 O O . PHE A 1 96 ? 5.983 -1.558 -11.094 1.00 94.50 96 PHE A O 1
ATOM 751 N N . GLU A 1 97 ? 8.027 -1.346 -11.936 1.00 96.19 97 GLU A N 1
ATOM 752 C CA . GLU A 1 97 ? 8.616 -2.398 -11.109 1.00 96.19 97 GLU A CA 1
ATOM 753 C C . GLU A 1 97 ? 8.444 -2.122 -9.606 1.00 96.19 97 GLU A C 1
ATOM 755 O O . GLU A 1 97 ? 8.347 -3.061 -8.818 1.00 96.19 97 GLU A O 1
ATOM 760 N N . SER A 1 98 ? 8.378 -0.851 -9.193 1.00 97.56 98 SER A N 1
ATOM 761 C CA . SER A 1 98 ? 8.093 -0.481 -7.802 1.00 97.56 98 SER A CA 1
ATOM 762 C C . SER A 1 98 ? 6.661 -0.848 -7.414 1.00 97.56 98 SER A C 1
ATOM 764 O O . SER A 1 98 ? 6.463 -1.459 -6.365 1.00 97.56 98 SER A O 1
ATOM 766 N N . ASP A 1 99 ? 5.680 -0.561 -8.274 1.00 97.06 99 ASP A N 1
ATOM 767 C CA . ASP A 1 99 ? 4.290 -0.984 -8.073 1.00 97.06 99 ASP A CA 1
ATOM 768 C C . ASP A 1 99 ? 4.191 -2.507 -7.994 1.00 97.06 99 ASP A C 1
ATOM 770 O O . ASP A 1 99 ? 3.579 -3.042 -7.070 1.00 97.06 99 ASP A O 1
ATOM 774 N N . ALA A 1 100 ? 4.854 -3.219 -8.912 1.00 98.25 100 ALA A N 1
ATOM 775 C CA . ALA A 1 100 ? 4.847 -4.678 -8.933 1.00 98.25 100 ALA A CA 1
ATOM 776 C C . ALA A 1 100 ? 5.432 -5.259 -7.633 1.00 98.25 100 ALA A C 1
ATOM 778 O O . ALA A 1 100 ? 4.812 -6.112 -6.997 1.00 98.25 100 ALA A O 1
ATOM 779 N N . ASN A 1 101 ? 6.580 -4.748 -7.177 1.00 98.75 101 ASN A N 1
ATOM 780 C CA . ASN A 1 101 ? 7.183 -5.154 -5.906 1.00 98.75 101 ASN A CA 1
ATOM 781 C C . ASN A 1 101 ? 6.242 -4.903 -4.719 1.00 98.75 101 ASN A C 1
ATOM 783 O O . ASN A 1 101 ? 6.091 -5.773 -3.861 1.00 98.75 101 ASN A O 1
ATOM 787 N N . GLY A 1 102 ? 5.618 -3.721 -4.661 1.00 98.62 102 GLY A N 1
ATOM 788 C CA . GLY A 1 102 ? 4.688 -3.349 -3.596 1.00 98.62 102 GLY A CA 1
ATOM 789 C C . GLY A 1 102 ? 3.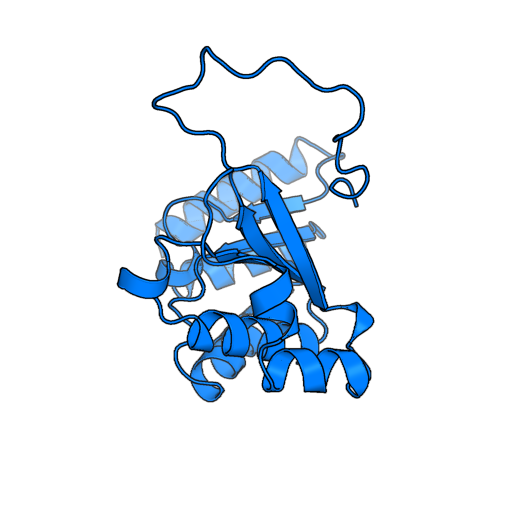463 -4.258 -3.571 1.00 98.62 102 GLY A C 1
ATOM 790 O O . GLY A 1 102 ? 3.111 -4.792 -2.517 1.00 98.62 102 GLY A O 1
ATOM 791 N N . ALA A 1 103 ? 2.870 -4.495 -4.742 1.00 98.69 103 ALA A N 1
ATOM 792 C CA . ALA A 1 103 ? 1.681 -5.316 -4.893 1.00 98.69 103 ALA A CA 1
ATOM 793 C C . ALA A 1 103 ? 1.939 -6.771 -4.485 1.00 98.69 103 ALA A C 1
ATOM 795 O O . ALA A 1 103 ? 1.191 -7.355 -3.697 1.00 98.69 103 ALA A O 1
ATOM 796 N N . LEU A 1 104 ? 3.037 -7.346 -4.983 1.00 98.81 104 LEU A N 1
ATOM 797 C CA . LEU A 1 104 ? 3.425 -8.717 -4.679 1.00 98.81 104 LEU A CA 1
ATOM 798 C C . LEU A 1 104 ? 3.772 -8.894 -3.202 1.00 98.81 104 LEU A C 1
ATOM 800 O O . LEU A 1 104 ? 3.328 -9.871 -2.599 1.00 98.81 104 LEU A O 1
ATOM 804 N N . ALA A 1 105 ? 4.519 -7.965 -2.601 1.00 98.81 105 ALA A N 1
ATOM 805 C CA . ALA A 1 105 ? 4.869 -8.037 -1.185 1.00 98.81 105 ALA A CA 1
ATOM 806 C C . ALA A 1 105 ? 3.615 -7.989 -0.296 1.00 98.81 105 ALA A C 1
ATOM 808 O O . ALA A 1 105 ? 3.449 -8.838 0.584 1.00 98.81 105 ALA A O 1
ATOM 809 N N . ALA A 1 106 ? 2.703 -7.048 -0.557 1.00 98.75 106 ALA A N 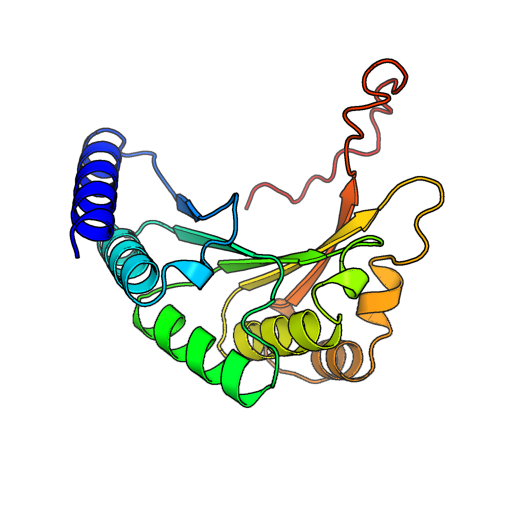1
ATOM 810 C CA . ALA A 1 106 ? 1.477 -6.875 0.219 1.00 98.75 106 ALA A CA 1
ATOM 811 C C . ALA A 1 106 ? 0.543 -8.091 0.101 1.00 98.75 106 ALA A C 1
ATOM 813 O O . ALA A 1 106 ? 0.180 -8.696 1.115 1.00 98.75 106 ALA A O 1
ATOM 814 N N . ALA A 1 107 ? 0.226 -8.526 -1.121 1.00 98.62 107 ALA A N 1
ATOM 815 C CA . ALA A 1 107 ? -0.640 -9.683 -1.339 1.00 98.62 107 ALA A CA 1
ATOM 816 C C . ALA A 1 107 ? -0.019 -10.985 -0.790 1.00 98.62 107 ALA A C 1
ATOM 818 O O . ALA A 1 107 ? -0.713 -11.819 -0.193 1.00 98.62 107 ALA A O 1
ATOM 819 N N . SER A 1 108 ? 1.304 -11.157 -0.904 1.00 98.62 108 SER A N 1
ATOM 820 C CA . SER A 1 108 ? 2.019 -12.284 -0.280 1.00 98.62 108 SER A CA 1
ATOM 821 C C . SER A 1 108 ? 1.874 -12.279 1.244 1.00 98.62 108 SER A C 1
ATOM 823 O O . SER A 1 108 ? 1.638 -13.331 1.837 1.00 98.62 108 SER A O 1
ATOM 825 N N . ALA A 1 109 ? 1.908 -11.100 1.870 1.00 98.31 109 ALA A N 1
ATOM 826 C CA . ALA A 1 109 ? 1.698 -10.905 3.306 1.00 98.31 109 ALA A CA 1
ATOM 827 C C . ALA A 1 109 ? 0.221 -10.953 3.748 1.00 98.31 109 ALA A C 1
ATOM 829 O O . ALA A 1 109 ? -0.082 -10.683 4.907 1.00 98.31 109 ALA A O 1
ATOM 830 N N . ARG A 1 110 ? -0.702 -11.340 2.856 1.00 97.81 110 ARG A N 1
ATOM 831 C CA . ARG A 1 110 ? -2.153 -11.424 3.107 1.00 97.81 110 ARG A CA 1
ATOM 832 C C . ARG A 1 110 ? -2.835 -10.073 3.339 1.00 97.81 110 ARG A C 1
ATOM 834 O O . ARG A 1 110 ? -3.836 -9.999 4.050 1.00 97.81 110 ARG A O 1
ATOM 841 N N . ILE A 1 111 ? -2.302 -9.021 2.732 1.00 98.31 111 ILE A N 1
ATOM 842 C CA . ILE A 1 111 ? -2.922 -7.698 2.671 1.00 98.31 111 ILE A CA 1
ATOM 843 C C . ILE A 1 111 ? -3.709 -7.627 1.363 1.00 98.31 111 ILE A C 1
ATOM 845 O O . ILE A 1 111 ? -3.167 -7.935 0.298 1.00 98.31 111 ILE A O 1
ATOM 849 N N . PHE A 1 112 ? -4.986 -7.248 1.435 1.00 98.31 112 PHE A N 1
ATOM 850 C CA . PHE A 1 112 ? -5.765 -7.002 0.226 1.00 98.31 112 PHE A CA 1
ATOM 851 C C . PHE A 1 112 ? -5.106 -5.871 -0.560 1.00 98.31 112 PHE A C 1
ATOM 853 O O . PHE A 1 112 ? -4.727 -4.855 0.013 1.00 98.31 112 PHE A O 1
ATOM 860 N N . THR A 1 113 ? -4.919 -6.070 -1.854 1.00 98.50 113 THR A N 1
ATOM 861 C CA . THR A 1 113 ? -4.104 -5.205 -2.694 1.00 98.50 113 THR A CA 1
ATOM 862 C C . THR A 1 113 ? -4.842 -4.920 -3.989 1.00 98.50 113 THR A C 1
ATOM 864 O O . THR A 1 113 ? -5.130 -5.833 -4.760 1.00 98.50 113 THR A O 1
ATOM 867 N N . ALA A 1 114 ? -5.098 -3.646 -4.252 1.00 97.75 114 ALA A N 1
ATOM 868 C CA . ALA A 1 114 ? -5.579 -3.166 -5.535 1.00 97.75 114 ALA A CA 1
ATOM 869 C C . ALA A 1 114 ? -4.461 -2.418 -6.266 1.00 97.75 114 ALA A C 1
ATOM 871 O O . ALA A 1 114 ? -3.816 -1.551 -5.681 1.00 97.75 114 ALA A O 1
ATOM 872 N N . VAL A 1 115 ? -4.251 -2.731 -7.543 1.00 97.31 115 VAL A N 1
ATOM 873 C CA . VAL A 1 115 ? -3.473 -1.897 -8.467 1.00 97.31 115 VAL A CA 1
ATOM 874 C C . VAL A 1 115 ? -4.464 -1.188 -9.375 1.00 97.31 115 VAL A C 1
ATOM 876 O O . VAL A 1 115 ? -5.079 -1.815 -10.238 1.00 97.31 115 VAL A O 1
ATOM 879 N N . ASN A 1 116 ? -4.639 0.107 -9.151 1.00 95.25 116 ASN A N 1
ATOM 880 C CA . ASN A 1 116 ? -5.540 0.950 -9.910 1.00 95.25 116 ASN A CA 1
ATOM 881 C C . ASN A 1 116 ? -4.754 1.725 -10.970 1.00 95.25 116 ASN A C 1
ATOM 883 O O . ASN A 1 116 ? -3.885 2.536 -10.646 1.00 95.25 116 ASN A O 1
ATOM 887 N N . VAL A 1 117 ? -5.061 1.459 -12.236 1.00 93.50 117 VAL A N 1
ATOM 888 C CA . VAL A 1 117 ? -4.439 2.116 -13.385 1.00 93.50 117 VAL A CA 1
ATOM 889 C C . VAL A 1 117 ? -5.332 3.251 -13.852 1.00 93.50 117 VAL A C 1
ATOM 891 O O . VAL A 1 117 ? -6.501 3.028 -14.156 1.00 93.50 117 VAL A O 1
ATOM 894 N N . GLU A 1 118 ? -4.787 4.457 -13.919 1.00 89.38 118 GLU A N 1
ATOM 895 C CA . GLU A 1 118 ? -5.450 5.612 -14.511 1.00 89.38 118 GLU A CA 1
ATOM 896 C C . GLU A 1 118 ? -5.605 5.390 -16.016 1.00 89.38 118 GLU A C 1
ATOM 898 O O . GLU A 1 118 ? -4.641 5.451 -16.780 1.00 89.38 118 GLU A O 1
ATOM 903 N N . GLU A 1 119 ? -6.835 5.118 -16.445 1.00 86.12 119 GLU A N 1
ATOM 904 C CA . GLU A 1 119 ? -7.170 4.934 -17.849 1.00 86.12 119 GLU A CA 1
ATOM 905 C C . GLU A 1 119 ? -8.021 6.098 -18.371 1.00 86.12 119 GLU A C 1
ATOM 907 O O . GLU A 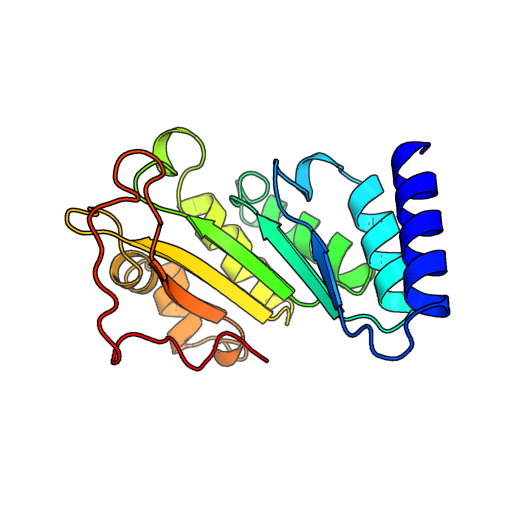1 119 ? -8.916 6.621 -17.702 1.00 86.12 119 GLU A O 1
ATOM 912 N N . HIS A 1 120 ? -7.742 6.488 -19.612 1.00 82.94 120 HIS A N 1
ATOM 913 C CA . HIS A 1 120 ? -8.523 7.442 -20.393 1.00 82.94 120 HIS A CA 1
ATOM 914 C C . HIS A 1 120 ? -8.425 7.106 -21.890 1.00 82.94 120 HIS A C 1
ATOM 916 O O . HIS A 1 120 ? -7.630 6.254 -22.318 1.00 82.94 120 HIS A O 1
ATOM 922 N N . ASP A 1 121 ? -9.218 7.791 -22.715 1.00 77.62 121 ASP A N 1
ATOM 923 C CA . ASP A 1 121 ? -9.091 7.707 -24.170 1.00 77.62 121 ASP A CA 1
ATOM 924 C C . ASP A 1 121 ? -7.691 8.166 -24.588 1.00 77.62 121 ASP A C 1
ATOM 926 O O . ASP A 1 121 ? -7.272 9.292 -24.316 1.00 77.62 121 ASP A O 1
ATOM 930 N N . GLY A 1 122 ? -6.937 7.260 -25.211 1.00 81.19 122 GLY A N 1
ATOM 931 C CA . GLY A 1 122 ? -5.539 7.485 -25.580 1.00 81.19 122 GLY A CA 1
ATOM 932 C C . GLY A 1 122 ? -4.494 7.037 -24.552 1.00 81.19 122 GLY A C 1
ATOM 933 O O . GLY A 1 122 ? -3.311 7.168 -24.857 1.00 81.19 122 GLY A O 1
ATOM 934 N N . ALA A 1 123 ? -4.892 6.473 -23.403 1.00 85.81 123 ALA A N 1
ATOM 935 C CA . ALA A 1 123 ? -3.941 5.917 -22.437 1.00 85.81 123 ALA A CA 1
ATOM 936 C C . ALA A 1 123 ? -3.078 4.812 -23.074 1.00 85.81 123 ALA A C 1
ATOM 938 O O . ALA A 1 123 ? -3.613 3.909 -23.742 1.00 85.81 123 ALA A O 1
ATOM 939 N N . ARG A 1 124 ? -1.757 4.902 -22.881 1.00 89.19 124 ARG A N 1
ATOM 940 C CA . ARG A 1 124 ? -0.748 3.966 -23.407 1.00 89.19 124 ARG A CA 1
ATOM 941 C C . ARG A 1 124 ? -0.506 2.797 -22.460 1.00 89.19 124 ARG A C 1
ATOM 943 O O . ARG A 1 124 ? -0.242 1.699 -22.938 1.00 89.19 124 ARG A O 1
ATOM 950 N N . PHE A 1 125 ? -0.600 3.038 -21.158 1.00 90.50 125 PHE A N 1
ATOM 951 C CA . PHE A 1 125 ? -0.505 2.055 -20.093 1.00 90.50 125 PHE A CA 1
ATOM 952 C C . PHE A 1 125 ? -1.893 1.760 -19.522 1.00 90.50 125 PHE A C 1
ATOM 954 O O . PHE A 1 125 ? -2.656 2.673 -19.209 1.00 90.50 125 PHE A O 1
ATOM 961 N N . ARG A 1 126 ? -2.244 0.477 -19.423 1.00 92.81 126 ARG A N 1
ATOM 962 C CA . ARG A 1 126 ? -3.578 0.012 -19.015 1.00 92.81 126 ARG A CA 1
ATOM 963 C C . ARG A 1 126 ? -3.495 -1.103 -17.984 1.00 92.81 126 ARG A C 1
ATOM 965 O O . ARG A 1 126 ? -2.471 -1.770 -17.845 1.00 92.81 126 ARG A O 1
ATOM 972 N N . ALA A 1 127 ? -4.614 -1.407 -17.334 1.00 93.31 127 ALA A N 1
ATOM 973 C CA . ALA A 1 127 ? -4.758 -2.566 -16.452 1.00 93.31 127 ALA A CA 1
ATOM 974 C C . ALA A 1 127 ? -4.312 -3.874 -17.132 1.00 93.31 127 ALA A C 1
ATOM 976 O O . ALA A 1 127 ? -3.706 -4.748 -16.513 1.00 93.31 127 ALA A O 1
ATOM 977 N N . ALA A 1 128 ? -4.539 -3.998 -18.442 1.00 93.69 128 ALA A N 1
ATOM 978 C CA . ALA A 1 128 ? -4.085 -5.148 -19.213 1.00 93.69 128 ALA A CA 1
ATOM 979 C C . ALA A 1 128 ? -2.548 -5.274 -19.289 1.00 93.69 128 ALA A C 1
ATOM 981 O O . ALA A 1 128 ? -2.052 -6.389 -19.440 1.00 93.69 128 ALA A O 1
ATOM 982 N N . ASP A 1 129 ? -1.795 -4.174 -19.200 1.00 95.44 129 ASP A N 1
ATOM 983 C CA . ASP A 1 129 ? -0.328 -4.186 -19.152 1.00 95.44 129 ASP A CA 1
ATOM 984 C C . ASP A 1 129 ? 0.178 -4.688 -17.800 1.00 95.44 129 ASP A C 1
ATOM 986 O O . ASP A 1 129 ? 1.049 -5.556 -17.766 1.00 95.44 129 ASP A O 1
ATOM 990 N N . VAL A 1 130 ? -0.448 -4.251 -16.704 1.00 96.31 130 VAL A N 1
ATOM 991 C CA . VAL A 1 130 ? -0.194 -4.777 -15.351 1.00 96.31 130 VAL A CA 1
ATOM 992 C C . VAL A 1 130 ? -0.402 -6.293 -15.313 1.00 96.31 130 VAL A C 1
ATOM 994 O O . VAL A 1 130 ? 0.461 -7.033 -14.852 1.00 96.31 130 VAL A O 1
ATOM 997 N N . LEU A 1 131 ? -1.514 -6.781 -15.872 1.00 95.88 131 LEU A N 1
ATOM 998 C CA . LEU A 1 131 ? -1.824 -8.215 -15.941 1.00 95.88 131 LEU A CA 1
ATOM 999 C C . LEU A 1 131 ? -0.866 -9.014 -16.844 1.00 95.88 131 LEU A C 1
ATOM 1001 O O . LEU A 1 131 ? -0.787 -10.240 -16.728 1.00 95.88 131 LEU A O 1
ATOM 1005 N N . ARG A 1 132 ? -0.166 -8.349 -17.772 1.00 96.50 132 ARG A N 1
ATOM 1006 C CA . ARG A 1 132 ? 0.847 -8.964 -18.643 1.00 96.50 132 ARG A CA 1
ATOM 1007 C C . ARG A 1 132 ? 2.238 -8.979 -18.024 1.00 96.50 132 ARG A C 1
ATOM 1009 O O . ARG A 1 132 ? 3.072 -9.743 -18.516 1.00 96.50 132 ARG A O 1
ATOM 1016 N N . GLU A 1 133 ? 2.492 -8.181 -16.989 1.00 97.12 133 GLU A N 1
ATOM 1017 C CA . GLU A 1 133 ? 3.789 -8.161 -16.323 1.00 97.12 133 GLU A CA 1
ATOM 1018 C C . GLU A 1 133 ? 4.106 -9.572 -15.784 1.00 97.12 133 GLU A C 1
ATOM 1020 O O . GLU A 1 133 ? 3.262 -10.182 -15.118 1.00 97.12 133 GLU A O 1
ATOM 1025 N N . PRO A 1 134 ? 5.276 -10.152 -16.126 1.00 97.94 134 PRO A N 1
ATOM 1026 C CA . PRO A 1 134 ? 5.578 -11.547 -15.826 1.00 97.94 134 PRO A CA 1
ATOM 1027 C C . PRO A 1 134 ? 5.405 -11.953 -14.361 1.00 97.94 134 PRO A C 1
ATOM 1029 O O . PRO A 1 134 ? 4.873 -13.035 -14.103 1.00 97.94 134 PRO A O 1
ATOM 1032 N N . SER A 1 135 ? 5.839 -11.126 -13.409 1.00 98.06 135 SER A N 1
ATOM 1033 C CA . SER A 1 135 ? 5.775 -11.446 -11.981 1.00 98.06 135 SER A CA 1
ATOM 1034 C C . SER A 1 135 ? 4.346 -11.381 -11.424 1.00 98.06 135 SER A C 1
ATOM 1036 O O . SER A 1 135 ? 3.924 -12.306 -10.725 1.00 98.06 135 SER A O 1
ATOM 1038 N N . ILE A 1 136 ? 3.557 -10.381 -11.823 1.00 98.38 136 ILE A N 1
ATOM 1039 C CA . ILE A 1 136 ? 2.133 -10.245 -11.495 1.00 98.38 136 ILE A CA 1
ATOM 1040 C C . ILE A 1 136 ? 1.339 -11.395 -12.109 1.00 98.38 136 ILE A C 1
ATOM 1042 O O . ILE A 1 136 ? 0.585 -12.076 -11.411 1.00 98.38 136 ILE A O 1
ATOM 1046 N N . ARG A 1 137 ? 1.552 -11.686 -13.397 1.00 98.31 137 ARG A N 1
ATOM 1047 C CA . ARG A 1 137 ? 0.904 -12.810 -14.084 1.00 98.31 137 ARG A CA 1
ATOM 1048 C C . ARG A 1 137 ? 1.238 -14.143 -13.422 1.00 98.31 137 ARG A C 1
ATOM 1050 O O . ARG A 1 137 ? 0.365 -15.000 -13.289 1.00 98.31 137 ARG A O 1
ATOM 1057 N N . PHE A 1 138 ? 2.495 -14.339 -13.027 1.00 98.38 138 PHE A N 1
ATOM 1058 C CA . PHE A 1 138 ? 2.908 -15.547 -12.324 1.00 98.38 138 PHE A CA 1
ATOM 1059 C C . PHE A 1 138 ? 2.197 -15.665 -10.973 1.00 98.38 138 PHE A C 1
ATOM 1061 O O . PHE A 1 138 ? 1.631 -16.721 -10.684 1.00 98.38 138 PHE A O 1
ATOM 1068 N N . PHE A 1 139 ? 2.162 -14.586 -10.187 1.00 98.62 139 PHE A N 1
ATOM 1069 C CA . PHE A 1 139 ? 1.484 -14.547 -8.892 1.00 98.62 139 PHE A CA 1
ATOM 1070 C C . PHE A 1 139 ? -0.004 -14.884 -9.013 1.00 98.62 139 PHE A C 1
ATOM 1072 O O . PHE A 1 139 ? -0.480 -15.787 -8.327 1.00 98.62 139 PHE A O 1
ATOM 1079 N N . LEU A 1 140 ? -0.711 -14.229 -9.939 1.00 97.75 140 LEU A N 1
ATOM 1080 C CA . LEU A 1 140 ? -2.144 -14.430 -10.178 1.00 97.75 140 LEU A CA 1
ATOM 1081 C C . LEU A 1 140 ? -2.503 -15.821 -10.722 1.00 97.75 140 LEU A C 1
ATOM 1083 O O . LEU A 1 140 ? -3.677 -16.175 -10.730 1.00 97.75 140 LEU A O 1
ATOM 1087 N N . GLY A 1 141 ? -1.524 -16.583 -11.218 1.00 97.75 141 GLY A N 1
ATOM 1088 C CA . GLY A 1 141 ? -1.736 -17.942 -11.720 1.00 97.75 141 GLY A CA 1
ATOM 1089 C C . GLY A 1 141 ? -1.338 -19.059 -10.752 1.00 97.75 141 GLY A C 1
ATOM 1090 O O . GLY A 1 141 ? -1.723 -20.205 -10.977 1.00 97.75 141 GLY A O 1
ATOM 1091 N N . HIS A 1 142 ? -0.530 -18.764 -9.726 1.00 98.06 142 HIS A N 1
ATOM 1092 C CA . HIS A 1 142 ? 0.151 -19.809 -8.947 1.00 98.06 142 HIS A CA 1
ATOM 1093 C C . HIS A 1 142 ? 0.198 -19.558 -7.437 1.00 98.06 142 HIS A C 1
ATOM 1095 O O . HIS A 1 142 ? 0.410 -20.505 -6.678 1.00 98.06 142 HIS A O 1
ATOM 1101 N N . HIS A 1 143 ? 0.051 -18.316 -6.970 1.00 98.25 143 HIS A N 1
ATOM 1102 C CA . HIS A 1 143 ? 0.230 -18.009 -5.555 1.00 98.25 143 HIS A CA 1
ATOM 1103 C C . HIS A 1 143 ? -1.053 -18.309 -4.751 1.00 98.25 143 HIS A C 1
ATOM 1105 O O . HIS A 1 143 ? -2.145 -17.934 -5.181 1.00 98.25 143 HIS A O 1
ATOM 1111 N N . PRO A 1 144 ? -0.979 -18.911 -3.545 1.00 98.19 144 PRO A N 1
ATOM 1112 C CA . PRO A 1 144 ? -2.170 -19.206 -2.732 1.00 98.19 144 PRO A CA 1
ATOM 1113 C C . PRO A 1 144 ? -2.998 -17.959 -2.372 1.00 98.19 144 PRO A C 1
ATOM 1115 O O . PRO A 1 144 ? -4.217 -18.038 -2.216 1.00 98.19 144 PRO A O 1
ATOM 1118 N N . ASN A 1 145 ? -2.349 -16.795 -2.293 1.00 98.25 145 ASN A N 1
ATOM 1119 C CA . ASN A 1 145 ? -2.995 -15.508 -2.014 1.00 98.25 145 ASN A CA 1
ATOM 1120 C C . ASN A 1 145 ? -3.392 -14.726 -3.281 1.00 98.25 145 ASN A C 1
ATOM 1122 O O . ASN A 1 145 ? -3.655 -13.534 -3.185 1.00 98.25 145 ASN A O 1
ATOM 1126 N N . GLN A 1 146 ? -3.438 -15.354 -4.462 1.00 97.25 146 GLN A N 1
ATOM 1127 C CA . GLN A 1 146 ? -3.780 -14.678 -5.726 1.00 97.25 146 GLN A CA 1
ATOM 1128 C C . GLN A 1 146 ? -5.097 -13.883 -5.677 1.00 97.25 146 GLN A C 1
ATOM 1130 O O . GLN A 1 146 ? -5.204 -12.834 -6.293 1.00 97.25 146 GLN A O 1
ATOM 1135 N N . HIS A 1 147 ? -6.074 -14.344 -4.891 1.00 95.44 147 HIS A N 1
ATOM 1136 C CA . HIS A 1 147 ? -7.379 -13.698 -4.712 1.00 95.44 147 HIS A CA 1
ATOM 1137 C C . HIS A 1 147 ? -7.325 -12.367 -3.941 1.00 95.44 147 HIS A C 1
ATOM 1139 O O . HIS A 1 147 ? -8.327 -11.664 -3.883 1.00 95.44 147 HIS A O 1
ATOM 1145 N N . LEU A 1 148 ? -6.186 -12.037 -3.322 1.00 97.25 148 LEU A N 1
ATOM 1146 C CA . LEU A 1 148 ? -5.978 -10.779 -2.601 1.00 97.25 148 LEU A CA 1
ATOM 1147 C C . LEU A 1 148 ? -5.371 -9.686 -3.478 1.00 97.25 148 LEU A C 1
ATOM 1149 O O . LEU A 1 148 ? -5.225 -8.570 -2.996 1.00 97.25 148 LEU A O 1
ATOM 1153 N N . LEU A 1 149 ? -5.000 -9.990 -4.723 1.00 98.06 149 LEU A N 1
ATOM 1154 C CA . LEU A 1 149 ? -4.505 -9.007 -5.677 1.00 98.06 149 LEU A CA 1
ATOM 1155 C C . LEU A 1 149 ? -5.552 -8.787 -6.765 1.00 98.06 149 LEU A C 1
ATOM 115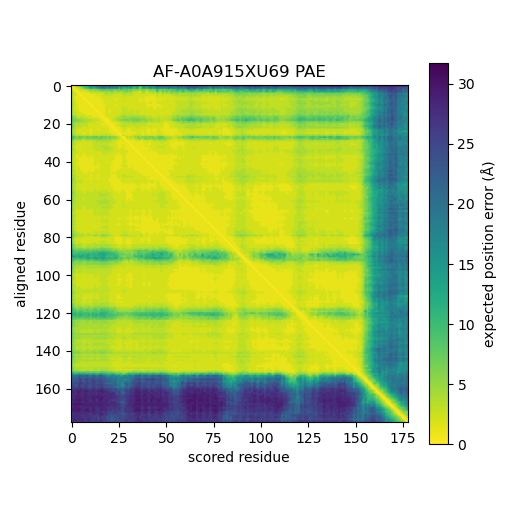7 O O . LEU A 1 149 ? -5.864 -9.704 -7.525 1.00 98.06 149 LEU A O 1
ATOM 1161 N N . ILE A 1 150 ? -6.056 -7.562 -6.861 1.00 96.12 150 ILE A N 1
ATOM 1162 C CA . ILE A 1 150 ? -6.931 -7.129 -7.947 1.00 96.12 150 ILE A CA 1
ATOM 1163 C C . ILE A 1 150 ? -6.252 -6.035 -8.766 1.00 96.12 150 ILE A C 1
ATOM 1165 O O . ILE A 1 150 ? -5.467 -5.239 -8.251 1.00 96.12 150 ILE A O 1
ATOM 1169 N N . VAL A 1 151 ? -6.565 -6.001 -10.057 1.00 95.44 151 VAL A N 1
ATOM 1170 C CA . VAL A 1 151 ? -6.097 -4.967 -10.981 1.00 95.44 151 VAL A CA 1
ATOM 1171 C C . VAL A 1 151 ? -7.321 -4.323 -11.605 1.00 95.44 151 VAL A C 1
ATOM 1173 O O . VAL A 1 151 ? -8.174 -5.024 -12.151 1.00 95.44 151 VAL A O 1
ATOM 1176 N N . THR A 1 152 ? -7.406 -3.001 -11.526 1.00 90.81 152 THR A N 1
ATOM 1177 C CA . THR A 1 152 ? -8.546 -2.223 -12.015 1.00 90.81 152 THR A CA 1
ATOM 1178 C C . THR A 1 152 ? -8.074 -1.108 -12.939 1.00 90.81 152 THR A C 1
ATOM 1180 O O . THR A 1 152 ? -7.027 -0.510 -12.710 1.00 90.81 152 THR A O 1
ATOM 1183 N N . GLY A 1 153 ? -8.848 -0.824 -13.987 1.00 85.00 153 GLY A N 1
ATOM 1184 C CA . GLY A 1 153 ? -8.713 0.405 -14.770 1.00 85.00 153 GLY A CA 1
ATOM 1185 C C . GLY A 1 153 ? -9.680 1.444 -14.211 1.00 85.00 153 GLY A C 1
ATOM 1186 O O . GLY A 1 153 ? -10.892 1.291 -14.356 1.00 85.00 153 GLY A O 1
ATOM 1187 N N . GLY A 1 154 ? -9.162 2.452 -13.517 1.00 70.69 154 GLY A N 1
ATOM 1188 C CA . GLY A 1 154 ? -9.942 3.545 -12.946 1.00 70.69 154 GLY A CA 1
ATOM 1189 C C . GLY A 1 154 ? -10.066 4.712 -13.924 1.00 70.69 154 GLY A C 1
ATOM 1190 O O . GLY A 1 154 ? -9.092 5.085 -14.575 1.00 70.69 154 GLY A O 1
ATOM 1191 N N . LEU A 1 155 ? -11.253 5.319 -14.010 1.00 56.03 155 LEU A N 1
ATOM 1192 C CA . LEU A 1 155 ? -11.468 6.519 -14.823 1.00 56.03 155 LEU A CA 1
ATOM 1193 C C . LEU A 1 155 ? -10.763 7.723 -14.172 1.00 56.03 155 LEU A C 1
ATOM 1195 O O . LEU A 1 155 ? -11.119 8.113 -13.057 1.00 56.03 155 LEU A O 1
ATOM 1199 N N . TRP A 1 156 ? -9.802 8.345 -14.860 1.00 49.84 156 TRP A N 1
ATOM 1200 C CA . TRP A 1 156 ? -9.222 9.618 -14.415 1.00 49.84 156 TRP A CA 1
ATOM 1201 C C . TRP A 1 156 ? -10.034 10.805 -14.950 1.00 49.84 156 TRP A C 1
ATOM 1203 O O . TRP A 1 156 ? -10.215 10.971 -16.159 1.00 49.84 156 TRP A O 1
ATOM 1213 N N . LEU A 1 157 ? -10.528 11.663 -14.051 1.00 46.38 157 LEU A N 1
ATOM 1214 C CA . LEU A 1 157 ? -11.249 12.884 -14.420 1.00 46.38 157 LEU A CA 1
ATOM 1215 C C . LEU A 1 157 ? -10.262 14.031 -14.655 1.00 46.38 157 LEU A C 1
ATOM 1217 O O . LEU A 1 157 ? -9.748 14.638 -13.716 1.00 46.38 157 LEU A O 1
ATOM 1221 N N . SER A 1 158 ? -10.053 14.386 -15.923 1.00 41.59 158 SER A N 1
ATOM 1222 C CA . SER A 1 158 ? -9.262 15.563 -16.278 1.00 41.59 158 SER A CA 1
ATOM 1223 C C . SER A 1 158 ? -9.899 16.854 -15.778 1.00 41.59 158 SER A C 1
ATOM 1225 O O . SER A 1 158 ? -10.950 17.279 -16.264 1.00 41.59 158 SER A O 1
ATOM 1227 N N . LEU A 1 159 ? -9.199 17.556 -14.882 1.00 47.78 159 LEU A N 1
ATOM 1228 C CA . LEU A 1 159 ? -9.580 18.900 -14.428 1.00 47.78 159 LEU A CA 1
ATOM 1229 C C . LEU A 1 159 ? -9.608 19.930 -15.572 1.00 47.78 159 LEU A C 1
ATOM 1231 O O . LEU A 1 159 ? -10.249 20.971 -15.442 1.00 47.78 159 LEU A O 1
ATOM 1235 N N . ARG A 1 160 ? -8.937 19.656 -16.702 1.00 42.16 160 ARG A N 1
ATOM 1236 C CA . ARG A 1 160 ? -8.900 20.563 -17.863 1.00 42.16 160 ARG A CA 1
ATOM 1237 C C . ARG A 1 160 ? -10.152 20.466 -18.739 1.00 42.16 160 ARG A C 1
ATOM 1239 O O . ARG A 1 160 ? -10.545 21.475 -19.313 1.00 42.16 160 ARG A O 1
ATOM 1246 N N . ASN A 1 161 ? -10.804 19.300 -18.776 1.00 42.69 161 ASN A N 1
ATOM 1247 C CA . ASN A 1 161 ? -11.937 19.005 -19.667 1.00 42.69 161 ASN A CA 1
ATOM 1248 C C . ASN A 1 161 ? -13.213 18.604 -18.903 1.00 42.69 161 ASN A C 1
ATOM 1250 O O . ASN A 1 161 ? -14.073 17.909 -19.439 1.00 42.69 161 ASN A O 1
ATOM 1254 N N . ALA A 1 162 ? -13.381 19.073 -17.663 1.00 46.25 162 ALA A N 1
ATOM 1255 C CA . ALA A 1 162 ? -14.504 18.707 -16.789 1.00 46.25 162 ALA A CA 1
ATOM 1256 C C . ALA A 1 162 ? -15.913 19.056 -17.332 1.00 46.25 162 ALA A C 1
ATOM 1258 O O . ALA A 1 162 ? -16.910 18.756 -16.683 1.00 46.25 162 ALA A O 1
ATOM 1259 N N . ARG A 1 163 ? -16.023 19.714 -18.496 1.00 41.66 163 ARG A N 1
ATOM 1260 C CA . ARG A 1 163 ? -17.297 20.133 -19.102 1.00 41.66 163 ARG A CA 1
ATOM 1261 C C . ARG A 1 163 ? -17.833 19.207 -20.199 1.00 41.66 163 ARG A C 1
ATOM 1263 O O . ARG A 1 163 ? -18.952 19.447 -20.637 1.00 41.66 163 ARG A O 1
ATOM 1270 N N . GLU A 1 164 ? -17.095 18.186 -20.639 1.00 45.25 164 GLU A N 1
ATOM 1271 C CA . GLU A 1 164 ? -17.462 17.423 -21.851 1.00 45.25 164 GLU A CA 1
ATOM 1272 C C . GLU A 1 164 ? -17.899 15.966 -21.648 1.00 45.25 164 GLU A C 1
ATOM 1274 O O . GLU A 1 164 ? -18.214 15.297 -22.628 1.00 45.25 164 GLU A O 1
ATOM 1279 N N . PHE A 1 165 ? -18.026 15.467 -20.418 1.00 48.44 165 PHE A N 1
ATOM 1280 C CA . PHE A 1 165 ? -18.449 14.078 -20.217 1.00 48.44 165 PHE A CA 1
ATOM 1281 C C . PHE A 1 165 ? -19.917 13.974 -19.796 1.00 48.44 165 PHE A C 1
ATOM 1283 O O . PHE A 1 165 ? -20.304 14.339 -18.685 1.00 48.44 165 PHE A O 1
ATOM 1290 N N . ALA A 1 166 ? -20.740 13.468 -20.718 1.00 38.53 166 ALA A N 1
ATOM 1291 C CA . ALA A 1 166 ? -22.081 12.985 -20.429 1.00 38.53 166 ALA A CA 1
ATOM 1292 C C . ALA A 1 166 ? -21.987 11.606 -19.766 1.00 38.53 166 ALA A C 1
ATOM 1294 O O . ALA A 1 166 ? -21.277 10.722 -20.240 1.00 38.53 166 ALA A O 1
ATOM 1295 N N . TYR A 1 167 ? -22.718 11.438 -18.668 1.00 39.88 167 TYR A N 1
ATOM 1296 C CA . TYR A 1 167 ? -22.845 10.181 -17.938 1.00 39.88 167 TYR A CA 1
ATOM 1297 C C . TYR A 1 167 ? -23.344 9.083 -18.889 1.00 39.88 167 TYR A C 1
ATOM 1299 O O . TYR A 1 167 ? -24.461 9.187 -19.400 1.00 39.88 167 TYR A O 1
ATOM 1307 N N . SER A 1 168 ? -22.546 8.039 -19.131 1.00 40.88 168 SER A N 1
ATOM 1308 C CA . SER A 1 168 ? -23.051 6.809 -19.742 1.00 40.88 168 SER A CA 1
ATOM 1309 C C . SER A 1 168 ? -23.531 5.909 -18.599 1.00 40.88 168 SER A C 1
ATOM 1311 O O . SER A 1 168 ? -22.704 5.443 -17.815 1.00 40.88 168 SER A O 1
ATOM 1313 N N . PRO A 1 169 ? -24.845 5.670 -18.428 1.00 40.53 169 PRO A N 1
ATOM 1314 C CA . PRO A 1 169 ? -25.386 5.000 -17.238 1.00 40.53 169 PRO A CA 1
ATOM 1315 C C . PRO A 1 169 ? -24.921 3.547 -17.028 1.00 40.53 169 PRO A C 1
ATOM 1317 O O . PRO A 1 169 ? -25.275 2.949 -16.018 1.00 40.53 169 PRO A O 1
ATOM 1320 N N . ASN A 1 170 ? -24.154 2.975 -17.963 1.00 41.28 170 ASN A N 1
ATOM 1321 C CA . ASN A 1 170 ? -23.732 1.573 -17.953 1.00 41.28 170 ASN A CA 1
ATOM 1322 C C . ASN A 1 170 ? -22.275 1.336 -17.505 1.00 41.28 170 ASN A C 1
ATOM 1324 O O . ASN A 1 170 ? -21.845 0.187 -17.507 1.00 41.28 170 ASN A O 1
ATOM 1328 N N . GLU A 1 171 ? -21.521 2.367 -17.112 1.00 44.00 171 GLU A N 1
ATOM 1329 C CA . GLU A 1 171 ? -20.101 2.240 -16.712 1.00 44.00 171 GLU A CA 1
ATOM 1330 C C . GLU A 1 171 ? -19.863 2.462 -15.210 1.00 44.00 171 GLU A C 1
ATOM 1332 O O . GLU A 1 171 ? -18.745 2.727 -14.768 1.00 44.00 171 GLU A O 1
ATOM 1337 N N . ALA A 1 172 ? -20.906 2.339 -14.387 1.00 36.88 172 ALA A N 1
ATOM 1338 C CA . ALA A 1 172 ? -20.719 2.287 -12.944 1.00 36.88 172 ALA A CA 1
ATOM 1339 C C . ALA A 1 172 ? -19.973 0.992 -12.586 1.00 36.88 172 ALA A C 1
ATOM 1341 O O . ALA A 1 172 ? -20.533 -0.093 -12.721 1.00 36.88 172 ALA A O 1
ATOM 1342 N N . CYS A 1 173 ? -18.719 1.113 -12.138 1.00 39.38 173 CYS A N 1
ATOM 1343 C CA . CYS A 1 173 ? -17.977 0.039 -11.482 1.00 39.38 173 CYS A CA 1
ATOM 1344 C C . CYS A 1 173 ? -18.731 -0.330 -10.187 1.00 39.38 173 CYS A C 1
ATOM 1346 O O . CYS A 1 173 ? -18.708 0.464 -9.242 1.00 39.38 173 CYS A O 1
ATOM 1348 N N . PRO A 1 174 ? -19.444 -1.471 -10.121 1.00 37.94 174 PRO A N 1
ATOM 1349 C CA . PRO A 1 174 ? -20.306 -1.787 -8.981 1.00 37.94 174 PRO A CA 1
ATOM 1350 C C . PRO A 1 174 ? -19.512 -2.174 -7.724 1.00 37.94 174 PRO A C 1
ATOM 1352 O O . PRO A 1 174 ? -20.082 -2.240 -6.641 1.00 37.94 174 PRO A O 1
ATOM 1355 N N . ASP A 1 175 ? -18.204 -2.405 -7.862 1.00 37.00 175 ASP A N 1
ATOM 1356 C CA . ASP A 1 175 ? -17.402 -3.155 -6.891 1.00 37.00 175 ASP A CA 1
ATOM 1357 C C . ASP A 1 175 ? -16.491 -2.280 -6.008 1.00 37.00 175 ASP A C 1
ATOM 1359 O O . ASP A 1 175 ? -15.586 -2.794 -5.357 1.00 37.00 175 ASP A O 1
ATOM 1363 N N . LEU A 1 176 ? -16.704 -0.958 -5.963 1.00 35.75 176 LEU A N 1
ATOM 1364 C CA . LEU A 1 176 ? -15.893 -0.035 -5.144 1.00 35.75 176 LEU A CA 1
ATOM 1365 C C . LEU A 1 176 ? -16.431 0.212 -3.723 1.00 35.75 176 LEU A C 1
ATOM 1367 O O . LEU A 1 176 ? -15.887 1.048 -3.001 1.00 35.75 176 LEU A O 1
ATOM 1371 N N . PHE A 1 177 ? -17.450 -0.534 -3.298 1.00 29.92 177 PHE A N 1
ATOM 1372 C CA . PHE A 1 177 ? -17.938 -0.534 -1.919 1.00 29.92 177 PHE A CA 1
ATOM 1373 C C . PHE A 1 177 ? -17.895 -1.958 -1.361 1.00 29.92 177 PHE A C 1
ATOM 1375 O O . PHE A 1 177 ? -18.876 -2.694 -1.450 1.00 29.92 177 PHE A O 1
ATOM 1382 N N . TRP A 1 178 ? -16.746 -2.327 -0.798 1.00 35.22 178 TRP A N 1
ATOM 1383 C CA . TRP A 1 178 ? -16.591 -3.466 0.104 1.00 35.22 178 TRP A CA 1
ATOM 1384 C C . TRP A 1 178 ? -15.907 -2.990 1.376 1.00 35.22 178 TRP A C 1
ATOM 1386 O O . TRP A 1 178 ? -14.920 -2.224 1.246 1.00 35.22 178 TRP A O 1
#

Foldseek 3Di:
DVVLVVLLVVLVVCLVVDVPQAADEADDDALCVCPVSSLSNLLSCVVSVHAYEYEHQLQQQLDLVSLLVVLVSNVVSVHAEYEHEEFDVSCVRHNCVSVLSNLCNNLLSNHQYEYEYADDVVTPDFLVVCCVPVSLVCCCVDPPSNVSYYYYHDYDDDPVPNPPDDDPVPPPPPPPPD

Sequence (178 aa):
MLLSKEMVEILEAVADGAPTLESVVFTSGEPLMLGEELVTVVRAAAEKRLGTRIVTNGFWARTPRHAESWVARLYDAGFRELNLSTGDDHPEWVPFESDANGALAAASARIFTAVNVEEHDGARFRAADVLREPSIRFFLGHHPNQHLLIVTGGLWLSLRNAREFAYSPNEACPDLFW

Nearest PDB structures (foldseek):
  8ai6-assembly1_A  TM=7.901E-01  e=1.514E-05  Bacillus subtilis
  8ai1-assembly1_A  TM=8.120E-01  e=2.427E-05  Bacillus subtilis
  8ai4-assembly2_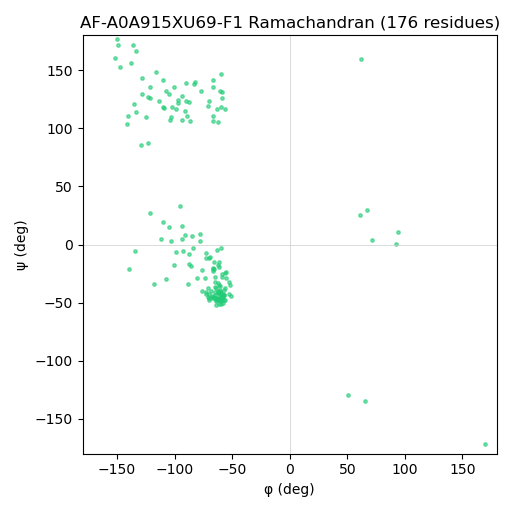B  TM=7.868E-01  e=1.917E-05  Bacillus subtilis
  4jn6-assembly1_A  TM=6.100E-01  e=2.559E-02  Mycobacterium tuberculosis
  3nqv-assembly1_A  TM=5.549E-01  e=1.502E-01  Escherichia coli

Mean predicted aligned error: 7.4 Å